Protein AF-A0A7S2BW48-F1 (afdb_monomer)

Structure (mmCIF, N/CA/C/O backbone):
data_AF-A0A7S2BW48-F1
#
_entry.id   AF-A0A7S2BW48-F1
#
loop_
_atom_site.group_PDB
_atom_site.id
_atom_site.type_symbol
_atom_site.label_atom_id
_atom_site.label_alt_id
_atom_site.label_comp_id
_atom_site.label_asym_id
_atom_site.label_entity_id
_atom_site.label_seq_id
_atom_site.pdbx_PDB_ins_code
_atom_site.Cartn_x
_atom_site.Cartn_y
_atom_site.Cartn_z
_atom_site.occupancy
_atom_site.B_iso_or_equiv
_atom_site.auth_seq_id
_atom_site.auth_comp_id
_atom_site.auth_asym_id
_atom_site.auth_atom_id
_atom_site.pdbx_PDB_model_num
ATOM 1 N N . THR A 1 1 ? -4.970 -20.977 10.409 1.00 50.16 1 THR A N 1
ATOM 2 C CA . THR A 1 1 ? -5.481 -19.627 10.111 1.00 50.16 1 THR A CA 1
ATOM 3 C C . THR A 1 1 ? -4.304 -18.685 10.032 1.00 50.16 1 THR A C 1
ATOM 5 O O . THR A 1 1 ? -3.480 -18.673 10.943 1.00 50.16 1 THR A O 1
ATOM 8 N N . SER A 1 2 ? -4.159 -17.994 8.903 1.00 57.47 2 SER A N 1
ATOM 9 C CA . SER A 1 2 ? -3.129 -16.972 8.701 1.00 57.47 2 SER A CA 1
ATOM 10 C C . SER A 1 2 ? -3.281 -15.873 9.760 1.00 57.47 2 SER A C 1
ATOM 12 O O . SER A 1 2 ? -4.385 -15.633 10.248 1.00 57.47 2 SER A O 1
ATOM 14 N N . ALA A 1 3 ? -2.195 -15.188 10.129 1.00 48.53 3 ALA A N 1
ATOM 15 C CA . ALA A 1 3 ? -2.267 -14.018 11.012 1.00 48.53 3 ALA A CA 1
ATOM 16 C C . ALA A 1 3 ? -3.263 -12.965 10.483 1.00 48.53 3 ALA A C 1
ATOM 18 O O . ALA A 1 3 ? -3.959 -12.323 11.263 1.00 48.53 3 ALA A O 1
ATOM 19 N N . ILE A 1 4 ? -3.400 -12.877 9.157 1.00 52.47 4 ILE A N 1
ATOM 20 C CA . ILE A 1 4 ? -4.371 -12.017 8.478 1.00 52.47 4 ILE A CA 1
ATOM 21 C C . ILE A 1 4 ? -5.809 -12.477 8.756 1.00 52.47 4 ILE A C 1
ATOM 23 O O . ILE A 1 4 ? -6.646 -11.643 9.067 1.00 52.47 4 ILE A O 1
ATOM 27 N N . ASP A 1 5 ? -6.100 -13.783 8.753 1.00 51.88 5 ASP A N 1
ATOM 28 C CA . ASP A 1 5 ? -7.452 -14.291 9.057 1.00 51.88 5 ASP A CA 1
ATOM 29 C C . ASP A 1 5 ? -7.900 -13.909 10.469 1.00 51.88 5 ASP A C 1
ATOM 31 O O . ASP A 1 5 ? -9.065 -13.597 10.693 1.00 51.88 5 ASP A O 1
ATOM 35 N N . LYS A 1 6 ? -6.964 -13.911 11.427 1.00 52.19 6 LYS A N 1
ATOM 36 C CA . LYS A 1 6 ? -7.242 -13.486 12.803 1.00 52.19 6 LYS A CA 1
ATOM 37 C C . LYS A 1 6 ? -7.511 -11.985 12.883 1.00 52.19 6 LYS A C 1
ATOM 39 O O . LYS A 1 6 ? -8.425 -11.586 13.588 1.00 52.19 6 LYS A O 1
ATOM 44 N N . LEU A 1 7 ? -6.759 -11.169 12.141 1.00 47.50 7 LEU A N 1
ATOM 45 C CA . LEU A 1 7 ? -6.973 -9.720 12.087 1.00 47.50 7 LEU A CA 1
ATOM 46 C C . LEU A 1 7 ? -8.335 -9.368 11.470 1.00 47.50 7 LEU A C 1
ATOM 48 O O . LEU A 1 7 ? -9.043 -8.520 12.002 1.00 47.50 7 LEU A O 1
ATOM 52 N N . LEU A 1 8 ? -8.740 -10.062 10.404 1.00 50.78 8 LEU A N 1
ATOM 53 C CA . LEU A 1 8 ? -10.046 -9.858 9.765 1.00 50.78 8 LEU A CA 1
ATOM 54 C C . LEU A 1 8 ? -11.203 -10.337 10.633 1.00 50.78 8 LEU A C 1
ATOM 56 O O . LEU A 1 8 ? -12.228 -9.667 10.703 1.00 50.78 8 LEU A O 1
ATOM 60 N N . ALA A 1 9 ? -11.029 -11.455 11.340 1.00 47.97 9 ALA A N 1
ATOM 61 C CA . ALA A 1 9 ? -12.004 -11.922 12.322 1.00 47.97 9 ALA A CA 1
ATOM 62 C C . ALA A 1 9 ? -12.202 -10.919 13.476 1.00 47.97 9 ALA A C 1
ATOM 64 O O . ALA A 1 9 ? -13.266 -10.895 14.085 1.00 47.97 9 ALA A O 1
ATOM 65 N N . CYS A 1 10 ? -11.204 -10.073 13.747 1.00 43.19 10 CYS A N 1
ATOM 66 C CA . CYS A 1 10 ? -11.290 -8.959 14.690 1.00 43.19 10 CYS A CA 1
ATOM 67 C C . CYS A 1 10 ? -11.786 -7.642 14.055 1.00 43.19 10 CYS A C 1
ATOM 69 O O . CYS A 1 10 ? -11.746 -6.613 14.721 1.00 43.19 10 CYS A O 1
ATOM 71 N N . GLY A 1 11 ? -12.237 -7.649 12.795 1.00 4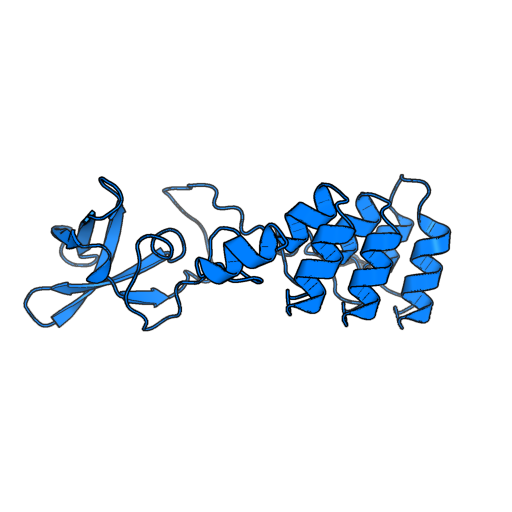3.12 11 GLY A N 1
ATOM 72 C CA . GLY A 1 11 ? -12.784 -6.467 12.119 1.00 43.12 11 GLY A CA 1
ATOM 73 C C . GLY A 1 11 ? -11.751 -5.552 11.452 1.00 43.12 11 GLY A C 1
ATOM 74 O O . GLY A 1 11 ? -12.085 -4.423 11.099 1.00 43.12 11 GLY A O 1
ATOM 75 N N . ALA A 1 12 ? -10.502 -5.995 11.260 1.00 49.53 12 ALA A N 1
ATOM 76 C CA . ALA A 1 12 ? -9.505 -5.189 10.553 1.00 49.53 12 ALA A CA 1
ATOM 77 C C . ALA A 1 12 ? -9.909 -4.955 9.084 1.00 49.53 12 ALA A C 1
ATOM 79 O O . ALA A 1 12 ? -10.264 -5.891 8.370 1.00 49.53 12 ALA A O 1
ATOM 80 N N . VAL A 1 13 ? -9.804 -3.713 8.607 1.00 52.72 13 VAL A N 1
ATOM 81 C CA . VAL A 1 13 ? -10.044 -3.371 7.196 1.00 52.72 13 VAL A CA 1
ATOM 82 C C . VAL A 1 13 ? -8.745 -3.535 6.404 1.00 52.72 13 VAL A C 1
ATOM 84 O O . VAL A 1 13 ? -7.695 -3.029 6.789 1.00 52.72 13 VAL A O 1
ATOM 87 N N . ILE A 1 14 ? -8.814 -4.254 5.285 1.00 57.41 14 ILE A N 1
ATOM 88 C CA . ILE A 1 14 ? -7.650 -4.656 4.471 1.00 57.41 14 ILE A CA 1
ATOM 89 C C . ILE A 1 14 ? -7.004 -3.460 3.770 1.00 57.41 14 ILE A C 1
ATOM 91 O O . ILE A 1 14 ? -5.781 -3.377 3.680 1.00 57.41 14 ILE A O 1
ATOM 95 N N . ASP A 1 15 ? -7.838 -2.526 3.316 1.00 53.03 15 ASP A N 1
ATOM 96 C CA . ASP A 1 15 ? -7.421 -1.271 2.691 1.00 53.03 15 ASP A CA 1
ATOM 97 C C . ASP A 1 15 ? -7.399 -0.104 3.690 1.00 53.03 15 ASP A C 1
ATOM 99 O O . ASP A 1 15 ? -7.405 1.070 3.316 1.00 53.03 15 ASP A O 1
ATOM 103 N N . ALA A 1 16 ? -7.398 -0.410 4.995 1.00 51.78 16 ALA A N 1
ATOM 104 C CA . ALA A 1 16 ? -7.142 0.603 6.001 1.00 51.78 16 ALA A CA 1
ATOM 105 C C . ALA A 1 16 ? -5.788 1.227 5.689 1.00 51.78 16 ALA A C 1
ATOM 107 O O . ALA A 1 16 ? -4.759 0.562 5.736 1.00 51.78 16 ALA A O 1
ATOM 108 N N . ARG A 1 17 ? -5.756 2.535 5.447 1.00 52.66 17 ARG A N 1
ATOM 109 C CA . ARG A 1 17 ? -4.568 3.306 5.819 1.00 52.66 17 ARG A CA 1
ATOM 110 C C . ARG A 1 17 ? -4.332 2.945 7.287 1.00 52.66 17 ARG A C 1
ATOM 112 O O . ARG A 1 17 ? -5.297 2.856 8.030 1.00 52.66 17 ARG A O 1
ATOM 119 N N . THR A 1 18 ? -3.122 2.716 7.768 1.00 42.22 18 THR A N 1
ATOM 120 C CA . THR A 1 18 ? -2.889 2.425 9.200 1.00 42.22 18 THR A CA 1
ATOM 121 C C . THR A 1 18 ? -3.224 3.620 10.104 1.00 42.22 18 THR A C 1
ATOM 123 O O . THR A 1 18 ? -2.908 3.611 11.288 1.00 42.22 18 THR A O 1
ATOM 126 N N . GLY A 1 19 ? -3.882 4.642 9.558 1.00 41.66 19 GLY A N 1
ATOM 127 C CA . GLY A 1 19 ? -4.836 5.493 10.239 1.00 41.66 19 GLY A CA 1
ATOM 128 C C . GLY A 1 19 ? -6.237 5.297 9.631 1.00 41.66 19 GLY A C 1
ATOM 129 O O . GLY A 1 19 ? -6.620 6.177 8.880 1.00 41.66 19 GLY A O 1
ATOM 130 N N . GLY A 1 20 ? -6.899 4.156 9.907 1.00 37.94 20 GLY A N 1
ATOM 131 C CA . GLY A 1 20 ? -8.091 3.528 9.296 1.00 37.94 20 GLY A CA 1
ATOM 132 C C . GLY A 1 20 ? -9.290 4.382 8.865 1.00 37.94 20 GLY A C 1
ATOM 133 O O . GLY A 1 20 ? -9.175 5.536 8.504 1.00 37.94 20 GLY A O 1
ATOM 134 N N . HIS A 1 21 ? -10.459 3.770 8.714 1.00 43.59 21 HIS A N 1
ATOM 135 C CA . HIS A 1 21 ? -11.559 4.403 7.975 1.00 43.59 21 HIS A CA 1
ATOM 136 C C . HIS A 1 21 ? -12.738 4.644 8.900 1.00 43.59 21 HIS A C 1
ATOM 138 O O . HIS A 1 21 ? -13.363 3.708 9.385 1.00 43.59 21 HIS A O 1
ATOM 144 N N . ALA A 1 22 ? -13.013 5.916 9.141 1.00 46.00 22 ALA A N 1
ATOM 145 C CA . ALA A 1 22 ? -14.198 6.410 9.815 1.00 46.00 22 ALA A CA 1
ATOM 146 C C . ALA A 1 22 ? -15.137 6.962 8.737 1.00 46.00 22 ALA A C 1
ATOM 148 O O . ALA A 1 22 ? -14.992 8.106 8.312 1.00 46.00 22 ALA A O 1
ATOM 149 N N . VAL A 1 23 ? -16.042 6.139 8.208 1.00 46.19 23 VAL A N 1
ATOM 150 C CA . VAL A 1 23 ? -16.914 6.548 7.096 1.00 46.19 23 VAL A CA 1
ATOM 151 C C . VAL A 1 23 ? -17.749 7.763 7.517 1.00 46.19 23 VAL A C 1
ATOM 153 O O . VAL A 1 23 ? -18.307 7.802 8.612 1.00 46.19 23 VAL A O 1
ATOM 156 N N . ALA A 1 24 ? -17.811 8.785 6.658 1.00 50.19 24 ALA A N 1
ATOM 157 C CA . ALA A 1 24 ? -18.591 9.982 6.944 1.00 50.19 24 ALA A CA 1
ATOM 158 C C . ALA A 1 24 ? -20.068 9.603 7.150 1.00 50.19 24 ALA A C 1
ATOM 160 O O . ALA A 1 24 ? -20.687 9.003 6.273 1.00 50.19 24 ALA A O 1
ATOM 161 N N . GLY A 1 25 ? -20.619 9.960 8.309 1.00 53.62 25 GLY A N 1
ATOM 162 C CA . GLY A 1 25 ? -21.971 9.602 8.733 1.00 53.62 25 GLY A CA 1
ATOM 163 C C . GLY A 1 25 ? -22.053 8.464 9.754 1.00 53.62 25 GLY A C 1
ATOM 164 O O . GLY A 1 25 ? -23.067 8.391 10.447 1.00 53.62 25 GLY A O 1
ATOM 165 N N . ASP A 1 26 ? -21.008 7.648 9.919 1.00 59.66 26 ASP A N 1
ATOM 166 C CA . ASP A 1 26 ? -21.006 6.552 10.893 1.00 59.66 26 ASP A CA 1
ATOM 167 C C . ASP A 1 26 ? -20.666 7.032 12.311 1.00 59.66 26 ASP A C 1
ATOM 169 O O . ASP A 1 26 ? -19.936 8.011 12.522 1.00 59.66 26 ASP A O 1
ATOM 173 N N . PHE A 1 27 ? -21.221 6.321 13.297 1.00 63.00 27 PHE A N 1
ATOM 174 C CA . PHE A 1 27 ? -20.841 6.469 14.699 1.00 63.00 27 PHE A CA 1
ATOM 175 C C . PHE A 1 27 ? -19.446 5.900 14.932 1.00 63.00 27 PHE A C 1
ATOM 177 O O . PHE A 1 27 ? -19.067 4.875 14.363 1.00 63.00 27 PHE A O 1
ATOM 184 N N . MET A 1 28 ? -18.689 6.571 15.789 1.00 66.19 28 MET A N 1
ATOM 185 C CA . MET A 1 28 ? -17.290 6.240 16.003 1.00 66.19 28 MET A CA 1
ATOM 186 C C . MET A 1 28 ? -17.106 5.079 16.966 1.00 66.19 28 MET A C 1
ATOM 188 O O . MET A 1 28 ? -17.671 5.052 18.049 1.00 66.19 28 MET A O 1
ATOM 192 N N . SER A 1 29 ? -16.232 4.150 16.604 1.00 64.94 29 SER A N 1
ATOM 193 C CA . SER A 1 29 ? -15.682 3.170 17.537 1.00 64.94 29 SER A CA 1
ATOM 194 C C . SER A 1 29 ? -14.316 3.631 18.039 1.00 64.94 29 SER A C 1
ATOM 196 O O . SER A 1 29 ? -13.667 4.499 17.444 1.00 64.94 29 SER A O 1
ATOM 198 N N . ARG A 1 30 ? -13.835 3.012 19.117 1.00 64.31 30 ARG A N 1
ATOM 199 C CA . ARG A 1 30 ? -12.474 3.230 19.622 1.00 64.31 30 ARG A CA 1
ATOM 200 C C . ARG A 1 30 ? -11.419 3.017 18.540 1.00 64.31 30 ARG A C 1
ATOM 202 O O . ARG A 1 30 ? -10.464 3.784 18.438 1.00 64.31 30 ARG A O 1
ATOM 209 N N . GLU A 1 31 ? -11.591 1.979 17.730 1.00 54.72 31 GLU A N 1
ATOM 210 C CA . GLU A 1 31 ? -10.664 1.638 16.658 1.00 54.72 31 GLU A CA 1
ATOM 211 C C . GLU A 1 31 ? -10.667 2.711 15.579 1.00 54.72 31 GLU A C 1
ATOM 213 O O . GLU A 1 31 ? -9.616 2.997 15.027 1.00 54.72 31 GLU A O 1
ATOM 218 N N . THR A 1 32 ? -11.820 3.324 15.303 1.00 57.56 32 THR A N 1
ATOM 219 C CA . THR A 1 32 ? -11.993 4.263 14.191 1.00 57.56 32 THR A CA 1
ATOM 220 C C . THR A 1 32 ? -11.775 5.730 14.578 1.00 57.56 32 THR A C 1
ATOM 222 O O . THR A 1 32 ? -11.508 6.560 13.710 1.00 57.56 32 THR A O 1
ATOM 225 N N . PHE A 1 33 ? -11.818 6.068 15.873 1.00 60.94 33 PHE A N 1
ATOM 226 C CA . PHE A 1 33 ? -11.665 7.437 16.384 1.00 60.94 33 PHE A CA 1
ATOM 227 C C . PHE A 1 33 ? -10.368 8.123 15.943 1.00 60.94 33 PHE A C 1
ATOM 229 O O . PHE A 1 33 ? -10.363 9.297 15.604 1.00 60.94 33 PHE A O 1
ATOM 236 N N . ASN A 1 34 ? -9.242 7.418 15.885 1.00 56.72 34 ASN A N 1
ATOM 237 C CA . ASN A 1 34 ? -7.975 8.060 15.514 1.00 56.72 34 ASN A CA 1
ATOM 238 C C . ASN A 1 34 ? -7.863 8.399 14.018 1.00 56.72 34 ASN A C 1
ATOM 240 O O . ASN A 1 34 ? -6.817 8.859 13.561 1.00 56.72 34 ASN A O 1
ATOM 244 N N . PHE A 1 35 ? -8.925 8.160 13.253 1.00 54.19 35 PHE A N 1
ATOM 245 C CA . PHE A 1 35 ? -8.888 8.158 11.803 1.00 54.19 35 PHE A CA 1
ATOM 246 C C . PHE A 1 35 ? -9.756 9.225 11.130 1.00 54.19 35 PHE A C 1
ATOM 248 O O . PHE A 1 35 ? -9.755 9.347 9.907 1.00 54.19 35 PHE A O 1
ATOM 255 N N . CYS A 1 36 ? -10.472 10.025 11.916 1.00 58.75 36 CYS A N 1
ATOM 256 C CA . CYS A 1 36 ? -11.226 11.175 11.432 1.00 58.75 36 CYS A CA 1
ATOM 257 C C . CYS A 1 36 ? -10.738 12.450 12.129 1.00 58.75 36 CYS A C 1
ATOM 259 O O . CYS A 1 36 ? -10.142 12.418 13.205 1.00 58.75 36 CYS A O 1
ATOM 261 N N . SER A 1 37 ? -10.871 13.586 11.450 1.00 62.59 37 SER A N 1
ATOM 262 C CA . SER A 1 37 ? -10.358 14.883 11.919 1.00 62.59 37 SER A CA 1
ATOM 263 C C . SER A 1 37 ? -11.472 15.875 12.225 1.00 62.59 37 SER A C 1
ATOM 265 O O . SER A 1 37 ? -11.276 16.809 13.007 1.00 62.59 37 SER A O 1
ATOM 267 N N . ASP A 1 38 ? -12.638 15.681 11.605 1.00 70.69 38 ASP A N 1
ATOM 268 C CA . ASP A 1 38 ? -13.800 16.539 11.754 1.00 70.69 38 ASP A CA 1
ATOM 269 C C . ASP A 1 38 ? -14.964 15.756 12.355 1.00 70.69 38 ASP A C 1
ATOM 271 O O . ASP A 1 38 ? -15.531 14.840 11.757 1.00 70.69 38 ASP A O 1
ATOM 275 N N . TRP A 1 39 ? -15.310 16.162 13.572 1.00 78.19 39 TRP A N 1
ATOM 276 C CA . TRP A 1 39 ? -16.241 15.468 14.441 1.00 78.19 39 TRP A CA 1
ATOM 277 C C . TRP A 1 39 ? -17.524 16.254 14.623 1.00 78.19 39 TRP A C 1
ATOM 279 O O . TRP A 1 39 ? -17.515 17.488 14.670 1.00 78.19 39 TRP A O 1
ATOM 289 N N . GLU A 1 40 ? -18.606 15.530 14.854 1.00 82.56 40 GLU A N 1
ATOM 290 C CA . GLU A 1 40 ? -19.877 16.088 15.284 1.00 82.56 40 GLU A CA 1
ATOM 291 C C . GLU A 1 40 ? -20.469 15.259 16.409 1.00 82.56 40 GLU A C 1
ATOM 293 O O . GLU A 1 40 ? -20.354 14.036 16.432 1.00 82.56 40 GLU A O 1
ATOM 298 N N . CYS A 1 41 ? -21.110 15.937 17.352 1.00 83.44 41 CYS A N 1
ATOM 299 C CA . CYS A 1 41 ? -21.894 15.297 18.396 1.00 83.44 41 CYS A CA 1
ATOM 300 C C . CYS A 1 41 ? -23.148 16.113 18.691 1.00 83.44 41 CYS A C 1
ATOM 302 O O . CYS A 1 41 ? -23.254 17.286 18.327 1.00 83.44 41 CYS A O 1
ATOM 304 N N . MET A 1 42 ? -24.098 15.498 19.390 1.00 79.31 42 MET A N 1
ATOM 305 C CA . MET A 1 42 ? -25.300 16.186 19.849 1.00 79.31 42 MET A CA 1
ATOM 306 C C . MET A 1 42 ? -24.957 17.096 21.031 1.00 79.31 42 MET A C 1
ATOM 308 O O . MET A 1 42 ? -24.632 16.620 22.117 1.00 79.31 42 MET A O 1
ATOM 312 N N . PHE A 1 43 ? -25.056 18.407 20.831 1.00 71.06 43 PHE A N 1
ATOM 313 C CA . PHE A 1 43 ? -24.900 19.416 21.873 1.00 71.06 43 PHE A CA 1
ATOM 314 C C . PHE A 1 43 ? -26.246 20.116 22.084 1.00 71.06 43 PHE A C 1
ATOM 316 O O . PHE A 1 43 ? -26.822 20.651 21.141 1.00 71.06 43 PHE A O 1
ATOM 323 N N . LEU A 1 44 ? -26.786 20.083 23.310 1.00 68.56 44 LEU A N 1
ATOM 324 C CA . LEU A 1 44 ? -28.091 20.684 23.653 1.00 68.56 44 LEU A CA 1
ATOM 325 C C . LEU A 1 44 ? -29.247 20.273 22.709 1.00 68.56 44 LEU A C 1
ATOM 327 O O . LEU A 1 44 ? -30.147 21.061 22.432 1.00 68.56 44 LEU A O 1
ATOM 331 N N . GLY A 1 45 ? -29.229 19.033 22.211 1.00 75.19 45 GLY A N 1
ATOM 332 C CA . GLY A 1 45 ? -30.274 18.503 21.327 1.00 75.19 45 GLY A CA 1
ATOM 333 C C . GLY A 1 45 ? -30.110 18.838 19.841 1.00 75.19 45 GLY A C 1
ATOM 334 O O . GLY A 1 45 ? -30.976 18.460 19.058 1.00 75.19 45 GLY A O 1
ATOM 335 N N . ALA A 1 46 ? -29.009 19.481 19.438 1.00 78.81 46 ALA A N 1
ATOM 336 C CA . ALA A 1 46 ? -28.694 19.754 18.040 1.00 78.81 46 ALA A CA 1
ATOM 337 C C . ALA A 1 46 ? -27.310 19.200 17.644 1.00 78.81 46 ALA A C 1
ATOM 339 O O . ALA A 1 46 ? -26.389 19.203 18.464 1.00 78.81 46 ALA A O 1
ATOM 340 N N . PRO A 1 47 ? -27.140 18.737 16.395 1.00 81.62 47 PRO A N 1
ATOM 341 C CA . PRO A 1 47 ? -25.832 18.391 15.862 1.00 81.62 47 PRO A CA 1
ATOM 342 C C . PRO A 1 47 ? -24.899 19.608 15.853 1.00 81.62 47 PRO A C 1
ATOM 344 O O . PRO A 1 47 ? -25.268 20.677 15.363 1.00 81.62 47 PRO A O 1
ATOM 347 N N . ALA A 1 48 ? -23.689 19.449 16.382 1.00 83.56 48 ALA A N 1
ATOM 348 C CA . ALA A 1 48 ? -22.688 20.505 16.420 1.00 83.56 48 ALA A CA 1
ATOM 349 C C . ALA A 1 48 ? -21.303 19.985 16.035 1.00 83.56 48 ALA A C 1
ATOM 351 O O . ALA A 1 48 ? -20.870 18.933 16.505 1.00 83.56 48 ALA A O 1
ATOM 352 N N . ALA A 1 49 ? -20.578 20.767 15.232 1.00 84.25 49 ALA A N 1
ATOM 353 C CA . ALA A 1 49 ? -19.191 20.484 14.891 1.00 84.25 49 ALA A CA 1
ATOM 354 C C . ALA A 1 49 ? -18.270 20.736 16.095 1.00 84.25 49 ALA A C 1
ATOM 356 O O . ALA A 1 49 ? -18.241 21.834 16.671 1.00 84.25 49 ALA A O 1
ATOM 357 N N . VAL A 1 50 ? -17.467 19.733 16.439 1.00 82.06 50 VAL A N 1
ATOM 358 C CA . VAL A 1 50 ? -16.593 19.749 17.612 1.00 82.06 50 VAL A CA 1
ATOM 359 C C . VAL A 1 50 ? -15.139 19.452 17.252 1.00 82.06 50 VAL A C 1
ATOM 361 O O . VAL A 1 50 ? -14.800 18.958 16.174 1.00 82.06 50 VAL A O 1
ATOM 364 N N . LYS A 1 51 ? -14.238 19.813 18.161 1.00 81.69 51 LYS A N 1
ATOM 365 C CA . LYS A 1 51 ? -12.891 19.246 18.250 1.00 81.69 51 LYS A CA 1
ATOM 366 C C . LYS A 1 51 ? -12.915 18.205 19.361 1.00 81.69 51 LYS A C 1
ATOM 368 O O . LYS A 1 51 ? -13.451 18.495 20.423 1.00 81.69 51 LYS A O 1
ATOM 373 N N . ALA A 1 52 ? -12.342 17.030 19.134 1.00 77.19 52 ALA A N 1
ATOM 374 C CA . ALA A 1 52 ? -12.298 15.968 20.132 1.00 77.19 52 ALA A CA 1
ATOM 375 C C . ALA A 1 52 ? -10.849 15.643 20.505 1.00 77.19 52 ALA A C 1
ATOM 377 O O . ALA A 1 52 ? -9.983 15.564 19.633 1.00 77.19 52 ALA A O 1
ATOM 378 N N . MET A 1 53 ? -10.590 15.454 21.797 1.00 75.50 53 MET A N 1
ATOM 379 C CA . MET A 1 53 ? -9.308 14.985 22.324 1.00 75.50 53 MET A CA 1
ATOM 380 C C . MET A 1 53 ? -9.527 13.714 23.143 1.00 75.50 53 MET A C 1
ATOM 382 O O . MET A 1 53 ? -10.290 13.736 24.107 1.00 75.50 53 MET A O 1
ATOM 386 N N . GLU A 1 54 ? -8.851 12.624 22.776 1.00 71.25 54 GLU A N 1
ATOM 387 C CA . GLU A 1 54 ? -8.885 11.360 23.523 1.00 71.25 54 GLU A CA 1
ATOM 388 C C . GLU A 1 54 ? -8.291 11.532 24.924 1.00 71.25 54 GLU A C 1
ATOM 390 O O . GLU A 1 54 ? -7.231 12.145 25.084 1.00 71.25 54 GLU A O 1
ATOM 395 N N . LEU A 1 55 ? -8.965 10.975 25.933 1.00 68.69 55 LEU A N 1
ATOM 396 C CA . LEU A 1 55 ? -8.502 11.007 27.320 1.00 68.69 55 LEU A CA 1
ATOM 397 C C . LEU A 1 55 ? -7.970 9.648 27.789 1.00 68.69 55 LEU A C 1
ATOM 399 O O . LEU A 1 55 ? -6.923 9.595 28.430 1.00 68.69 55 LEU A O 1
ATOM 403 N N . ASN A 1 56 ? -8.691 8.558 27.511 1.00 62.50 56 ASN A N 1
ATOM 404 C CA . ASN A 1 56 ? -8.429 7.248 28.123 1.00 62.50 56 ASN A CA 1
ATOM 405 C C . ASN A 1 56 ? -8.893 6.038 27.281 1.00 62.50 56 ASN A C 1
ATOM 407 O O . ASN A 1 56 ? -9.145 4.974 27.842 1.00 62.50 56 ASN A O 1
ATOM 411 N N . GLY A 1 57 ? -9.010 6.176 25.958 1.00 54.09 57 GLY A N 1
ATOM 412 C CA . GLY A 1 57 ? -9.404 5.085 25.058 1.00 54.09 57 GLY A CA 1
ATOM 413 C C . GLY A 1 57 ? -10.899 4.961 24.783 1.00 54.09 57 GLY A C 1
ATOM 414 O O . GLY A 1 57 ? -11.244 4.490 23.707 1.00 54.09 57 GLY A O 1
ATOM 415 N N . ASP A 1 58 ? -11.765 5.416 25.693 1.00 69.31 58 ASP A N 1
ATOM 416 C CA . ASP A 1 58 ? -13.227 5.286 25.542 1.00 69.31 58 ASP A CA 1
ATOM 417 C C . ASP A 1 58 ? -13.951 6.642 25.630 1.00 69.31 58 ASP A C 1
ATOM 419 O O . ASP A 1 58 ? -15.065 6.809 25.135 1.00 69.31 58 ASP A O 1
ATOM 423 N N . SER A 1 59 ? -13.321 7.642 26.255 1.00 76.81 59 SER A N 1
ATOM 424 C CA . SER A 1 59 ? -13.878 8.986 26.430 1.00 76.81 59 SER A CA 1
ATOM 425 C C . SER A 1 59 ? -13.037 10.055 25.745 1.00 76.81 59 SER A C 1
ATOM 427 O O . SER A 1 59 ? -11.803 9.983 25.690 1.00 76.81 59 SER A O 1
ATOM 429 N N . VAL A 1 60 ? -13.721 11.101 25.291 1.00 81.19 60 VAL A N 1
ATOM 430 C CA . VAL A 1 60 ? -13.121 12.278 24.666 1.00 81.19 60 VAL A CA 1
ATOM 431 C C . VAL A 1 60 ? -13.590 13.556 25.346 1.00 81.19 60 VAL A C 1
ATOM 433 O O . VAL A 1 60 ? -14.710 13.664 25.852 1.00 81.19 60 VAL A O 1
ATOM 436 N N . LEU A 1 61 ? -12.724 14.561 25.321 1.00 84.06 61 LEU A N 1
ATOM 437 C CA . LEU A 1 61 ? -13.099 15.943 25.564 1.00 84.06 61 LEU A CA 1
ATOM 438 C C . LEU A 1 61 ? -13.554 16.557 24.238 1.00 84.06 61 LEU A C 1
ATOM 440 O O . LEU A 1 61 ? -12.723 16.805 23.364 1.00 84.06 61 LEU A O 1
ATOM 444 N N . ALA A 1 62 ? -14.854 16.799 24.096 1.00 85.75 62 ALA A N 1
ATOM 445 C CA . ALA A 1 62 ? -15.429 17.488 22.950 1.00 85.75 62 ALA A CA 1
ATOM 446 C C . ALA A 1 62 ? -15.533 18.993 23.231 1.00 85.75 62 ALA A C 1
ATOM 448 O O . ALA A 1 62 ? -16.142 19.413 24.213 1.00 85.75 62 ALA A O 1
ATOM 449 N N . GLU A 1 63 ? -14.948 19.812 22.363 1.00 83.94 63 GLU A N 1
ATOM 450 C CA . GLU A 1 63 ? -15.014 21.271 22.400 1.00 83.94 63 GLU A CA 1
ATOM 451 C C . GLU A 1 63 ? -15.808 21.785 21.196 1.00 83.94 63 GLU A C 1
ATOM 453 O O . GLU A 1 63 ? -15.445 21.544 20.042 1.00 83.94 63 GLU A O 1
ATOM 458 N N . HIS A 1 64 ? -16.893 22.509 21.457 1.00 84.50 64 HIS A N 1
ATOM 459 C CA . HIS A 1 64 ? -17.726 23.096 20.415 1.00 84.50 64 HIS A CA 1
ATOM 460 C C . HIS A 1 64 ? -16.946 24.165 19.639 1.00 84.50 64 HIS A C 1
ATOM 462 O O . HIS A 1 64 ? -16.493 25.146 20.227 1.00 84.50 64 HIS A O 1
ATOM 468 N N . ARG A 1 65 ? -16.858 24.053 18.304 1.00 79.56 65 ARG A N 1
ATOM 469 C CA . ARG A 1 65 ? -16.019 24.961 17.490 1.00 79.56 65 ARG A CA 1
ATOM 470 C C . ARG A 1 65 ? -16.417 26.437 17.583 1.00 79.56 65 ARG A C 1
ATOM 472 O O . ARG A 1 65 ? -15.538 27.285 17.656 1.00 79.56 65 ARG A O 1
ATOM 479 N N . ALA A 1 66 ? -17.718 26.741 17.577 1.00 78.06 66 ALA A N 1
ATOM 480 C CA . ALA A 1 66 ? -18.208 28.123 17.661 1.00 78.06 66 ALA A CA 1
ATOM 481 C C . ALA A 1 66 ? -18.278 28.692 19.093 1.00 78.06 66 ALA A C 1
ATOM 483 O O . ALA A 1 66 ? -17.959 29.856 19.301 1.00 78.06 66 ALA A O 1
ATOM 484 N N . LEU A 1 67 ? -18.716 27.891 20.072 1.00 80.56 67 LEU A N 1
ATOM 485 C CA . LEU A 1 67 ? -19.004 28.362 21.432 1.00 80.56 67 LEU A CA 1
ATOM 486 C C . LEU A 1 67 ? -17.837 28.164 22.412 1.00 80.56 67 LEU A C 1
ATOM 488 O O . LEU 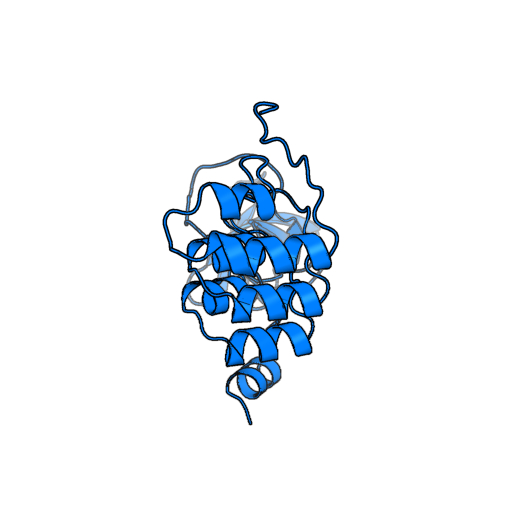A 1 67 ? -17.859 28.732 23.499 1.00 80.56 67 LEU A O 1
ATOM 492 N N . GLY A 1 68 ? -16.844 27.332 22.075 1.00 80.50 68 GLY A N 1
ATOM 493 C CA . GLY A 1 68 ? -15.722 26.989 22.960 1.00 80.50 68 GLY A CA 1
ATOM 494 C C . GLY A 1 68 ? -16.122 26.186 24.204 1.00 80.50 68 GLY A C 1
ATOM 495 O O . GLY A 1 68 ? -15.293 25.911 25.070 1.00 80.50 68 GLY A O 1
ATOM 496 N N . THR A 1 69 ? -17.395 25.802 24.318 1.00 82.50 69 THR A N 1
ATOM 497 C CA . THR A 1 69 ? -17.912 25.003 25.426 1.00 82.50 69 THR A CA 1
ATOM 498 C C . THR A 1 69 ? -17.374 23.584 25.345 1.00 82.50 69 THR A C 1
ATOM 500 O O . THR A 1 69 ? -17.347 22.981 24.270 1.00 82.50 69 THR A O 1
ATOM 503 N N . ARG A 1 70 ? -16.976 23.040 26.495 1.00 86.88 70 ARG A N 1
ATOM 504 C CA . ARG A 1 70 ? -16.375 21.711 26.609 1.00 86.88 70 ARG A CA 1
ATOM 505 C C . ARG A 1 70 ? -17.324 20.737 27.289 1.00 86.88 70 ARG A C 1
ATOM 507 O O . ARG A 1 70 ? -17.971 21.100 28.268 1.00 86.88 70 ARG A O 1
ATOM 514 N N . ALA A 1 71 ? -17.361 19.509 26.796 1.00 85.31 71 ALA A N 1
ATOM 515 C CA . ALA A 1 71 ? -18.114 18.411 27.382 1.00 85.31 71 ALA A CA 1
ATOM 516 C C . ALA A 1 71 ? -17.301 17.114 27.339 1.00 85.31 71 ALA A C 1
ATOM 518 O O . ALA A 1 71 ? -16.519 16.885 26.414 1.00 85.31 71 ALA A O 1
ATOM 519 N N . TRP A 1 72 ? -17.505 16.262 28.341 1.00 86.62 72 TRP A N 1
ATOM 520 C CA . TRP A 1 72 ? -16.994 14.894 28.341 1.00 86.62 72 TRP A CA 1
ATOM 521 C C . TRP A 1 72 ? -18.050 13.976 27.755 1.00 86.62 72 TRP A C 1
ATOM 523 O O . TRP A 1 72 ? -19.180 13.950 28.245 1.00 86.62 72 TRP A O 1
ATOM 533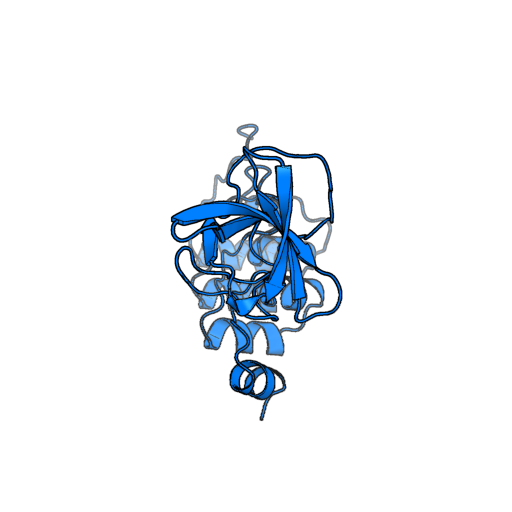 N N . ILE A 1 73 ? -17.681 13.247 26.708 1.00 85.31 73 ILE A N 1
ATOM 534 C CA . ILE A 1 73 ? -18.582 12.332 26.010 1.00 85.31 73 ILE A CA 1
ATOM 535 C C . ILE A 1 73 ? -17.860 11.026 25.679 1.00 85.31 73 ILE A C 1
ATOM 537 O O . ILE A 1 73 ? -16.626 10.979 25.624 1.00 85.31 73 ILE A O 1
ATOM 541 N N . SER A 1 74 ? -18.637 9.965 25.469 1.00 83.44 74 SER A N 1
ATOM 542 C CA . SER A 1 74 ? -18.105 8.704 24.940 1.00 83.44 74 SER A CA 1
ATOM 543 C C . SER A 1 74 ? -17.698 8.888 23.478 1.00 83.44 74 SER A C 1
ATOM 545 O O . SER A 1 74 ? -18.353 9.638 22.749 1.00 83.44 74 SER A O 1
ATOM 547 N N . ILE A 1 75 ? -16.653 8.184 23.033 1.00 74.75 75 ILE A N 1
ATOM 548 C CA . ILE A 1 75 ? -16.252 8.155 21.616 1.00 74.75 75 ILE A CA 1
ATOM 549 C C . ILE A 1 75 ? -17.432 7.755 20.725 1.00 74.75 75 ILE A C 1
ATOM 551 O O . ILE A 1 75 ? -17.633 8.370 19.686 1.00 74.75 75 ILE A O 1
ATOM 555 N N . GLU A 1 76 ? -18.271 6.820 21.171 1.00 80.31 76 GLU A N 1
ATOM 556 C CA . GLU A 1 76 ? -19.436 6.323 20.421 1.00 80.31 76 GLU A CA 1
ATOM 557 C C . GLU A 1 76 ? -20.514 7.377 20.155 1.00 80.31 76 GLU A C 1
ATOM 559 O O . GLU A 1 76 ? -21.374 7.198 19.296 1.00 80.31 76 GLU A O 1
ATOM 564 N N . GLN A 1 77 ? -20.474 8.499 20.874 1.00 83.00 77 GLN A N 1
ATOM 565 C CA . GLN A 1 77 ? -21.387 9.622 20.660 1.00 83.00 77 GLN A CA 1
ATOM 566 C C . GLN A 1 77 ? -20.889 10.592 19.583 1.00 83.00 77 GLN A C 1
ATOM 568 O O . GLN A 1 77 ? -21.617 11.516 19.211 1.00 83.00 77 GLN A O 1
ATOM 573 N N . LEU A 1 78 ? -19.660 10.405 19.096 1.00 80.50 78 LEU A N 1
ATOM 574 C CA . LEU A 1 78 ? -19.135 11.138 17.958 1.00 80.50 78 LEU A CA 1
ATOM 575 C C . LEU A 1 78 ? -19.596 10.505 16.651 1.00 80.50 78 LEU A C 1
ATOM 577 O O . LEU A 1 78 ? -19.663 9.285 16.503 1.00 80.50 78 LEU A O 1
ATOM 581 N N . ARG A 1 79 ? -19.823 11.373 15.673 1.00 76.69 79 ARG A N 1
ATOM 582 C CA . ARG A 1 79 ? -20.013 11.028 14.271 1.00 76.69 79 ARG A CA 1
ATOM 583 C C . ARG A 1 79 ? -18.889 11.643 13.449 1.00 76.69 79 ARG A C 1
ATOM 585 O O . ARG A 1 79 ? -18.512 12.796 13.688 1.00 76.69 79 ARG A O 1
ATOM 592 N N . CYS A 1 80 ? -18.362 10.898 12.480 1.00 69.19 80 CYS A N 1
ATOM 593 C CA . CYS A 1 80 ? -17.427 11.474 11.519 1.00 69.19 80 CYS A CA 1
ATOM 594 C C . CYS A 1 80 ? -18.198 12.295 10.480 1.00 69.19 80 CYS A C 1
ATOM 596 O O . CYS A 1 80 ? -19.114 11.783 9.837 1.00 69.19 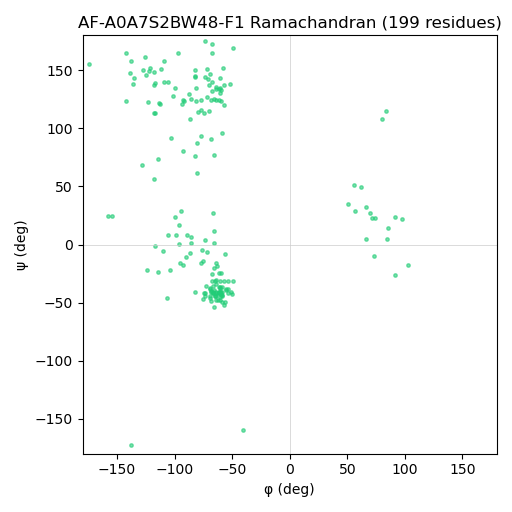80 CYS A O 1
ATOM 598 N N . VAL A 1 81 ? -17.844 13.570 10.311 1.00 65.88 81 VAL A N 1
ATOM 599 C CA . VAL A 1 81 ? -18.485 14.459 9.315 1.00 65.88 81 VAL A CA 1
ATOM 600 C C . VAL A 1 81 ? -17.597 14.678 8.105 1.00 65.88 81 VAL A C 1
ATOM 602 O O . VAL A 1 81 ? -18.081 14.984 7.017 1.00 65.88 81 VAL A O 1
ATOM 605 N N . GLY A 1 82 ? -16.295 14.479 8.263 1.00 55.03 82 GLY A N 1
ATOM 606 C CA . GLY A 1 82 ? -15.375 14.585 7.156 1.00 55.03 82 GLY A CA 1
ATOM 607 C C . GLY A 1 82 ? -13.964 14.188 7.532 1.00 55.03 82 GLY A C 1
ATOM 608 O O . GLY A 1 82 ? -13.520 14.286 8.677 1.00 55.03 82 GLY A O 1
ATOM 609 N N . TYR A 1 83 ? -13.244 13.778 6.503 1.00 53.81 83 TYR A N 1
ATOM 610 C CA . TYR A 1 83 ? -11.798 13.813 6.502 1.00 53.81 83 TYR A CA 1
ATOM 611 C C . TYR A 1 83 ? -11.432 15.219 6.048 1.00 53.81 83 TYR A C 1
ATOM 613 O O . TYR A 1 83 ? -11.916 15.653 5.000 1.00 53.81 83 TYR A O 1
ATOM 621 N N . SER A 1 84 ? -10.632 15.943 6.828 1.00 44.06 84 SER A N 1
ATOM 622 C CA . SER A 1 84 ? -10.118 17.250 6.435 1.00 44.06 84 SER A CA 1
ATOM 623 C C . SER A 1 84 ? -9.336 17.065 5.138 1.00 44.06 84 SER A C 1
ATOM 625 O O . SER A 1 84 ? -8.186 16.623 5.118 1.00 44.06 84 SER A O 1
ATOM 627 N N . SER A 1 85 ? -10.016 17.329 4.029 1.00 40.47 85 SER A N 1
ATOM 628 C CA . SER A 1 85 ? -9.396 17.484 2.738 1.00 40.47 85 SER A CA 1
ATOM 629 C C . SER A 1 85 ? -8.867 18.909 2.711 1.00 40.47 85 SER A C 1
ATOM 631 O O . SER A 1 85 ? -9.620 19.869 2.859 1.00 40.47 85 SER A O 1
ATOM 633 N N . VAL A 1 86 ? -7.564 19.001 2.471 1.00 35.72 86 VAL A N 1
ATOM 634 C CA . VAL A 1 86 ? -6.818 20.195 2.073 1.00 35.72 86 VAL A CA 1
ATOM 635 C C . VAL A 1 86 ? -6.372 21.155 3.207 1.00 35.72 86 VAL A C 1
ATOM 637 O O . VAL A 1 86 ? -7.159 21.850 3.835 1.00 35.72 86 VAL A O 1
ATOM 640 N N . HIS A 1 87 ? -5.036 21.236 3.346 1.00 28.36 87 HIS A N 1
ATOM 641 C CA . HIS A 1 87 ? -4.196 22.239 4.038 1.00 28.36 87 HIS A CA 1
ATOM 642 C C . HIS A 1 87 ? -4.012 22.167 5.585 1.00 28.36 87 HIS A C 1
ATOM 644 O O . HIS A 1 87 ? -4.875 22.521 6.376 1.00 28.36 87 HIS A O 1
ATOM 650 N N . TYR A 1 88 ? -2.794 21.769 5.996 1.00 31.88 88 TYR A N 1
ATOM 651 C CA . TYR A 1 88 ? -2.152 21.838 7.340 1.00 31.88 88 TYR A CA 1
ATOM 652 C C . TYR A 1 88 ? -2.234 23.233 8.041 1.00 31.88 88 TYR A C 1
ATOM 654 O O . TYR A 1 88 ? -2.328 24.213 7.302 1.00 31.88 88 TYR A O 1
ATOM 662 N N . PRO A 1 89 ? -1.895 23.435 9.358 1.00 40.72 89 PRO A N 1
ATOM 663 C CA . PRO A 1 89 ? -1.993 22.643 10.625 1.00 40.72 89 PRO A CA 1
ATOM 664 C C . PRO A 1 89 ? -2.469 23.494 11.870 1.00 40.72 89 PRO A C 1
ATOM 666 O O . PRO A 1 89 ? -2.844 24.648 11.666 1.00 40.72 89 PRO A O 1
ATOM 669 N N . PRO A 1 90 ? -2.488 23.012 13.160 1.00 33.97 90 PRO A N 1
ATOM 670 C CA . PRO A 1 90 ? -1.320 23.187 14.066 1.00 33.97 90 PRO A CA 1
ATOM 671 C C . PRO A 1 90 ? -1.168 22.205 15.270 1.00 33.97 90 PRO A C 1
ATOM 673 O O . PRO A 1 90 ? -0.505 22.550 16.247 1.00 33.97 90 PRO A O 1
ATOM 676 N N . HIS A 1 91 ? -1.708 20.983 15.253 1.00 31.70 91 HIS A N 1
ATOM 677 C CA . HIS A 1 91 ? -1.355 19.961 16.266 1.00 31.70 91 HIS A CA 1
ATOM 678 C C . HIS A 1 91 ? -0.950 18.663 15.571 1.00 31.70 91 HIS A C 1
ATOM 680 O O . HIS A 1 91 ? -1.679 17.677 15.560 1.00 31.70 91 HIS A O 1
ATOM 686 N N . VAL A 1 92 ? 0.199 18.712 14.897 1.00 33.50 92 VAL A N 1
ATOM 687 C CA . VAL A 1 92 ? 0.686 17.651 14.013 1.00 33.50 92 VAL A CA 1
ATOM 688 C C . VAL A 1 92 ? 1.066 16.418 14.837 1.00 33.50 92 VAL A C 1
ATOM 690 O O . VAL A 1 92 ? 2.206 16.260 15.264 1.00 33.50 92 VAL A O 1
ATOM 693 N N . ARG A 1 93 ? 0.112 15.509 15.040 1.00 34.47 93 ARG A N 1
ATOM 694 C CA . ARG A 1 93 ? 0.442 14.090 15.147 1.00 34.47 93 ARG A CA 1
ATOM 695 C C . ARG A 1 93 ? 0.623 13.594 13.719 1.00 34.47 93 ARG A C 1
ATOM 697 O O . ARG A 1 93 ? -0.310 13.638 12.924 1.00 34.47 93 ARG A O 1
ATOM 704 N N . HIS A 1 94 ? 1.851 13.214 13.383 1.00 34.91 94 HIS A N 1
ATOM 705 C CA . HIS A 1 94 ? 2.218 12.637 12.095 1.00 34.91 94 HIS A CA 1
ATOM 706 C C . HIS A 1 94 ? 1.538 11.271 11.926 1.00 34.91 94 HIS A C 1
ATOM 708 O O . HIS A 1 94 ? 2.171 10.235 12.101 1.00 34.91 94 HIS A O 1
ATOM 714 N N . PHE A 1 95 ? 0.245 11.257 11.607 1.00 41.47 95 PHE A N 1
ATOM 715 C CA . PHE A 1 95 ? -0.417 10.058 11.114 1.00 41.47 95 PHE A CA 1
ATOM 716 C C . PHE A 1 95 ? -0.082 9.940 9.647 1.00 41.47 95 PHE A C 1
ATOM 718 O O . PHE A 1 95 ? -0.722 10.479 8.749 1.00 41.47 95 PHE A O 1
ATOM 725 N N . SER A 1 96 ? 1.040 9.292 9.429 1.00 49.06 96 SER A N 1
ATOM 726 C CA . SER A 1 96 ? 1.400 8.800 8.138 1.00 49.06 96 SER A CA 1
ATOM 727 C C . SER A 1 96 ? 0.342 7.728 7.776 1.00 49.06 96 SER A C 1
ATOM 729 O O . SER A 1 96 ? 0.092 6.775 8.514 1.00 49.06 96 SER A O 1
ATOM 731 N N . TYR A 1 97 ? -0.322 7.890 6.630 1.00 56.06 97 TYR A N 1
ATOM 732 C CA . TYR A 1 97 ? -1.427 7.052 6.132 1.00 56.06 97 TYR A CA 1
ATOM 733 C C . TYR A 1 97 ? -0.987 5.725 5.441 1.00 56.06 97 TYR A C 1
ATOM 735 O O . TYR A 1 97 ? -1.202 5.579 4.240 1.00 56.06 97 TYR A O 1
ATOM 743 N N . VAL A 1 98 ? -0.309 4.775 6.110 1.00 62.50 98 VAL A N 1
ATOM 744 C CA . VAL A 1 98 ? 0.423 3.664 5.426 1.00 62.50 98 VAL A CA 1
ATOM 745 C C . VAL A 1 98 ? -0.499 2.480 5.332 1.00 62.50 98 VAL A C 1
ATOM 747 O O . VAL A 1 98 ? -0.944 1.997 6.350 1.00 62.50 98 VAL A O 1
ATOM 750 N N . THR A 1 99 ? -0.821 1.965 4.151 1.00 71.00 99 THR A N 1
ATOM 751 C CA . THR A 1 99 ? -1.648 0.744 4.107 1.00 71.00 99 THR A CA 1
ATOM 752 C C . THR A 1 99 ? -0.839 -0.482 4.564 1.00 71.00 99 THR A C 1
ATOM 754 O O . THR A 1 99 ? 0.376 -0.526 4.355 1.00 71.00 99 THR A O 1
ATOM 757 N N . PRO A 1 100 ? -1.461 -1.528 5.143 1.00 71.94 100 PRO A N 1
ATOM 758 C CA . PRO A 1 100 ? -0.795 -2.800 5.418 1.00 71.94 100 PRO A CA 1
ATOM 759 C C . PRO A 1 100 ? -0.034 -3.345 4.204 1.00 71.94 100 PRO A C 1
ATOM 761 O O . PRO A 1 100 ? 1.011 -3.976 4.362 1.00 71.94 100 PRO A O 1
ATOM 764 N N . LEU A 1 101 ? -0.525 -3.055 2.993 1.00 77.19 101 LEU A N 1
ATOM 765 C CA . LEU A 1 101 ? 0.137 -3.396 1.740 1.00 77.19 101 LEU A CA 1
ATOM 766 C C . LEU A 1 101 ? 1.478 -2.665 1.575 1.00 77.19 101 LEU A C 1
ATOM 768 O O . LEU A 1 101 ? 2.466 -3.311 1.236 1.00 77.19 101 LEU A O 1
ATOM 772 N N . HIS A 1 102 ? 1.555 -1.365 1.876 1.00 76.50 102 HIS A N 1
ATOM 773 C CA . HIS A 1 102 ? 2.820 -0.620 1.863 1.00 76.50 102 HIS A CA 1
ATOM 774 C C . HIS A 1 102 ? 3.834 -1.199 2.853 1.00 76.50 102 HIS A C 1
ATOM 776 O O . HIS A 1 102 ? 4.976 -1.426 2.467 1.00 76.50 102 HIS A O 1
ATOM 782 N N . ILE A 1 103 ? 3.414 -1.508 4.087 1.00 75.94 103 ILE A N 1
ATOM 783 C CA . ILE A 1 103 ? 4.283 -2.150 5.091 1.00 75.94 103 ILE A CA 1
ATOM 784 C C . ILE A 1 103 ? 4.795 -3.487 4.545 1.00 75.94 103 ILE A C 1
ATOM 786 O O . ILE A 1 103 ? 5.994 -3.758 4.542 1.00 75.94 103 ILE A O 1
ATOM 790 N N . ALA A 1 104 ? 3.898 -4.328 4.031 1.00 80.88 104 ALA A N 1
ATOM 791 C CA . ALA A 1 104 ? 4.268 -5.632 3.499 1.00 80.88 104 ALA A CA 1
ATOM 792 C C . ALA A 1 104 ? 5.257 -5.528 2.321 1.00 80.88 104 ALA A C 1
ATOM 794 O O . ALA A 1 104 ? 6.179 -6.342 2.225 1.00 80.88 104 ALA A O 1
ATOM 795 N N . VAL A 1 105 ? 5.100 -4.521 1.455 1.00 84.56 105 VAL A N 1
ATOM 796 C CA . VAL A 1 105 ? 6.023 -4.227 0.349 1.00 84.56 105 VAL A CA 1
ATOM 797 C C . VAL A 1 105 ? 7.369 -3.710 0.856 1.00 84.56 105 VAL A C 1
ATOM 799 O O . VAL A 1 105 ? 8.407 -4.208 0.413 1.00 84.56 105 VAL A O 1
ATOM 802 N N . GLU A 1 106 ? 7.370 -2.764 1.797 1.00 80.44 106 GLU A N 1
ATOM 803 C CA . GLU A 1 106 ? 8.575 -2.167 2.380 1.00 80.44 106 GLU A CA 1
ATOM 804 C C . GLU A 1 106 ? 9.458 -3.228 3.045 1.00 80.44 106 GLU A C 1
ATOM 806 O O . GLU A 1 106 ? 10.664 -3.267 2.796 1.00 80.44 106 GLU A O 1
ATOM 811 N N . TYR A 1 107 ? 8.847 -4.149 3.794 1.00 81.06 107 TYR A N 1
ATOM 812 C CA . TYR A 1 107 ? 9.528 -5.279 4.434 1.00 81.06 107 TYR A CA 1
ATOM 813 C C . TYR A 1 107 ? 9.683 -6.514 3.527 1.00 81.06 107 TYR A C 1
ATOM 815 O O . TYR A 1 107 ? 10.151 -7.563 3.971 1.00 81.06 107 TYR A O 1
ATOM 823 N N . MET A 1 108 ? 9.322 -6.410 2.243 1.00 83.19 108 MET A N 1
ATOM 824 C CA . MET A 1 108 ? 9.476 -7.464 1.231 1.00 83.19 108 MET A CA 1
ATOM 825 C C . MET A 1 108 ? 8.786 -8.800 1.576 1.00 83.19 108 MET A C 1
ATOM 827 O O . MET A 1 108 ? 9.197 -9.872 1.123 1.00 83.19 108 MET A O 1
ATOM 831 N N . HIS A 1 109 ? 7.702 -8.761 2.347 1.00 85.25 109 HIS A N 1
ATOM 832 C CA . HIS A 1 109 ? 6.959 -9.941 2.782 1.00 85.25 109 HIS A CA 1
ATOM 833 C C . HIS A 1 109 ? 5.970 -10.423 1.713 1.00 85.25 109 HIS A C 1
ATOM 835 O O . HIS A 1 109 ? 4.760 -10.256 1.838 1.00 85.25 109 HIS A O 1
ATOM 841 N N . VAL A 1 110 ? 6.484 -11.081 0.670 1.00 87.12 110 VAL A N 1
ATOM 842 C CA . VAL A 1 110 ? 5.716 -11.545 -0.508 1.00 87.12 110 VAL A CA 1
ATOM 843 C C . VAL A 1 110 ? 4.446 -12.331 -0.145 1.00 87.12 110 VAL A C 1
ATOM 845 O O . VAL A 1 110 ? 3.396 -12.076 -0.723 1.00 87.12 110 VAL A O 1
ATOM 848 N N . GLY A 1 111 ? 4.502 -13.232 0.842 1.00 83.56 111 GLY A N 1
ATOM 849 C CA . GLY A 1 111 ? 3.320 -14.001 1.264 1.00 83.56 111 GLY A CA 1
ATOM 850 C C . GLY A 1 111 ? 2.230 -13.149 1.926 1.00 83.56 111 GLY A C 1
ATOM 851 O O . GLY A 1 111 ? 1.047 -13.436 1.774 1.00 83.56 111 GLY A O 1
ATOM 852 N N . VAL A 1 112 ? 2.616 -12.075 2.622 1.00 81.00 112 VAL A N 1
ATOM 853 C CA . VAL A 1 112 ? 1.675 -11.105 3.207 1.00 81.00 112 VAL A CA 1
ATOM 854 C C . VAL A 1 112 ? 1.088 -10.222 2.108 1.00 81.00 112 VAL A C 1
ATOM 856 O O . VAL A 1 112 ? -0.117 -10.003 2.100 1.00 81.00 112 VAL A O 1
ATOM 859 N N . ILE A 1 113 ? 1.908 -9.781 1.147 1.00 85.69 113 ILE A N 1
ATOM 860 C CA . ILE A 1 113 ? 1.467 -9.006 -0.025 1.00 85.69 113 ILE A CA 1
ATOM 861 C C . ILE A 1 113 ? 0.398 -9.779 -0.801 1.00 85.69 113 ILE A C 1
ATOM 863 O O . ILE A 1 113 ? -0.691 -9.258 -1.017 1.00 85.69 113 ILE A O 1
ATOM 867 N N . GLN A 1 114 ? 0.679 -11.036 -1.157 1.00 86.12 114 GLN A N 1
ATOM 868 C CA . GLN A 1 114 ? -0.269 -11.901 -1.861 1.00 86.12 114 GLN A CA 1
ATOM 869 C C . GLN A 1 114 ? -1.580 -12.039 -1.079 1.00 86.12 114 GLN A C 1
ATOM 871 O O . GLN A 1 114 ? -2.656 -11.797 -1.612 1.00 86.12 114 GLN A O 1
ATOM 876 N N . ALA A 1 115 ? -1.488 -12.348 0.214 1.00 78.62 115 ALA A N 1
ATOM 877 C CA . ALA A 1 115 ? -2.654 -12.523 1.066 1.00 78.62 115 ALA A CA 1
ATOM 878 C C . ALA A 1 115 ? -3.491 -11.238 1.239 1.00 78.62 115 ALA A C 1
ATOM 880 O O . ALA A 1 115 ? -4.703 -11.330 1.438 1.00 78.62 115 ALA A O 1
ATOM 881 N N . LEU A 1 116 ? -2.878 -10.054 1.190 1.00 76.56 116 LEU A N 1
ATOM 882 C CA . LEU A 1 116 ? -3.593 -8.776 1.219 1.00 76.56 116 LEU A CA 1
ATOM 883 C C . LEU A 1 116 ? -4.294 -8.503 -0.120 1.00 76.56 116 LEU A C 1
ATOM 885 O O . LEU A 1 116 ? -5.469 -8.140 -0.129 1.00 76.56 116 LEU A O 1
ATOM 889 N N . LEU A 1 117 ? -3.611 -8.736 -1.242 1.00 81.56 117 LEU A N 1
ATOM 890 C CA . LEU A 1 117 ? -4.158 -8.530 -2.586 1.00 81.56 117 LEU A CA 1
ATOM 891 C C . LEU A 1 117 ? -5.298 -9.504 -2.922 1.00 81.56 117 LEU A C 1
ATOM 893 O O . LEU A 1 117 ? -6.326 -9.085 -3.446 1.00 81.56 117 LEU A O 1
ATOM 897 N N . GLU A 1 118 ? -5.173 -10.782 -2.553 1.00 82.50 118 GLU A N 1
ATOM 898 C CA . GLU A 1 118 ? -6.232 -11.798 -2.709 1.00 82.50 118 GLU A CA 1
ATOM 899 C C . GLU A 1 118 ? -7.517 -11.440 -1.958 1.00 82.50 118 GLU A C 1
ATOM 901 O O . GLU A 1 118 ? -8.601 -11.887 -2.326 1.00 82.50 118 GLU A O 1
ATOM 906 N N . ARG A 1 119 ? -7.405 -10.624 -0.907 1.00 71.88 119 ARG A N 1
ATOM 907 C CA . ARG A 1 119 ? -8.548 -10.166 -0.119 1.00 71.88 119 ARG A CA 1
ATOM 908 C C . ARG A 1 119 ? -9.027 -8.762 -0.505 1.00 71.88 119 ARG A C 1
ATOM 910 O O . ARG A 1 119 ? -9.903 -8.224 0.162 1.00 71.88 119 ARG A O 1
ATOM 917 N N . GLY A 1 120 ? -8.491 -8.183 -1.580 1.00 69.06 120 GLY A N 1
ATOM 918 C CA . GLY A 1 120 ? -8.965 -6.915 -2.136 1.00 69.06 120 GLY A CA 1
ATOM 919 C C . GLY A 1 120 ? -8.269 -5.663 -1.599 1.00 69.06 120 GLY A C 1
ATOM 920 O O . GLY A 1 120 ? -8.862 -4.590 -1.647 1.00 69.06 120 GLY A O 1
ATOM 921 N N . ALA A 1 121 ? -7.036 -5.764 -1.086 1.00 73.88 121 ALA A N 1
ATOM 922 C CA . ALA A 1 121 ? -6.221 -4.571 -0.833 1.00 73.88 121 ALA A CA 1
ATOM 923 C C . ALA A 1 121 ? -6.050 -3.753 -2.121 1.00 73.88 121 ALA A C 1
ATOM 925 O O . ALA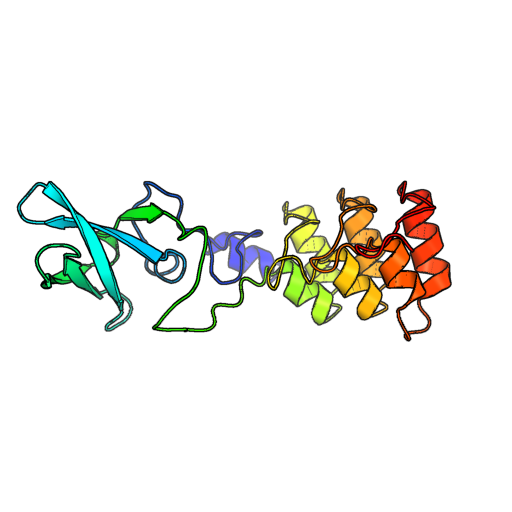 A 1 121 ? -5.774 -4.336 -3.172 1.00 73.88 121 ALA A O 1
ATOM 926 N N . ALA A 1 122 ? -6.155 -2.421 -2.043 1.00 72.88 122 ALA A N 1
ATOM 927 C CA . ALA A 1 122 ? -6.002 -1.579 -3.221 1.00 72.88 122 ALA A CA 1
ATOM 928 C C . ALA A 1 122 ? -4.530 -1.568 -3.686 1.00 72.88 122 ALA A C 1
ATOM 930 O O . ALA A 1 122 ? -3.656 -1.044 -2.977 1.00 72.88 122 ALA A O 1
ATOM 931 N N . PRO A 1 123 ? -4.227 -2.105 -4.884 1.00 78.00 123 PRO A N 1
ATOM 932 C CA . PRO A 1 123 ? -2.857 -2.202 -5.391 1.00 78.00 123 PRO A CA 1
ATOM 933 C C . PRO A 1 123 ? -2.247 -0.827 -5.708 1.00 78.00 123 PRO A C 1
ATOM 935 O O . PRO A 1 123 ? -1.031 -0.667 -5.627 1.00 78.00 123 PRO A O 1
ATOM 938 N N . ASN A 1 124 ? -3.096 0.167 -5.996 1.00 77.25 124 ASN A N 1
ATOM 939 C CA . ASN A 1 124 ? -2.727 1.556 -6.291 1.00 77.25 124 ASN A CA 1
ATOM 940 C C . ASN A 1 124 ? -2.909 2.476 -5.070 1.00 77.25 124 ASN A C 1
ATOM 942 O O . ASN A 1 124 ? -3.137 3.671 -5.222 1.00 77.25 124 ASN A O 1
ATOM 946 N N . SER A 1 125 ? -2.885 1.927 -3.850 1.00 73.19 125 SER A N 1
ATOM 947 C CA . SER A 1 125 ? -2.985 2.757 -2.645 1.00 73.19 125 SER A CA 1
ATOM 948 C C . SER A 1 125 ? -1.827 3.759 -2.576 1.00 73.19 125 SER A C 1
ATOM 950 O O . SER A 1 125 ? -0.703 3.448 -2.945 1.00 73.19 125 SER A O 1
ATOM 952 N N . GLU A 1 126 ? -2.082 4.969 -2.085 1.00 72.12 126 GLU A N 1
ATOM 953 C CA . GLU A 1 126 ? -1.070 6.028 -2.008 1.00 72.12 126 GLU A CA 1
ATOM 954 C C . GLU A 1 126 ? -0.572 6.242 -0.572 1.00 72.12 126 GLU A C 1
ATOM 956 O O . GLU A 1 126 ? -1.360 6.291 0.376 1.00 72.12 126 GLU A O 1
ATOM 961 N N . TRP A 1 127 ? 0.737 6.454 -0.419 1.00 69.44 127 TRP A N 1
ATOM 962 C CA . TRP A 1 127 ? 1.408 6.860 0.817 1.00 69.44 127 TRP A CA 1
ATOM 963 C C . TRP A 1 127 ? 2.175 8.174 0.627 1.00 69.44 127 TRP A C 1
ATOM 965 O O . TRP A 1 127 ? 2.711 8.468 -0.443 1.00 69.44 127 TRP A O 1
ATOM 975 N N . ASN A 1 128 ? 2.268 8.959 1.710 1.00 63.28 128 ASN A N 1
ATOM 976 C CA . ASN A 1 128 ? 3.089 10.172 1.787 1.00 63.28 128 ASN A CA 1
ATOM 977 C C . ASN A 1 128 ? 2.772 11.205 0.682 1.00 63.28 128 ASN A C 1
ATOM 979 O O . ASN A 1 128 ? 3.673 11.670 -0.010 1.00 63.28 128 ASN A O 1
ATOM 983 N N . HIS A 1 129 ? 1.494 11.566 0.514 1.00 57.44 129 HIS A N 1
ATOM 984 C CA . HIS A 1 129 ? 1.025 12.505 -0.525 1.00 57.44 129 HIS A CA 1
ATOM 985 C C . HIS A 1 129 ? 1.300 12.014 -1.956 1.00 57.44 129 HIS A C 1
ATOM 987 O O . HIS A 1 129 ? 1.914 12.723 -2.751 1.00 57.44 129 HIS A O 1
ATOM 993 N N . GLY A 1 130 ? 0.937 10.764 -2.253 1.00 58.72 130 GLY A N 1
ATOM 994 C CA . GLY A 1 130 ? 1.187 10.136 -3.553 1.00 58.72 130 GLY A CA 1
ATOM 995 C C . GLY A 1 130 ? 2.651 9.761 -3.799 1.00 58.72 130 GLY A C 1
ATOM 996 O O . GLY A 1 130 ? 2.944 9.041 -4.743 1.00 58.72 130 GLY A O 1
ATOM 997 N N . ARG A 1 131 ? 3.605 10.192 -2.960 1.00 60.09 131 ARG A N 1
ATOM 998 C CA . ARG A 1 131 ? 5.054 9.987 -3.180 1.00 60.09 131 ARG A CA 1
ATOM 999 C C . ARG A 1 131 ? 5.485 8.526 -3.186 1.00 60.09 131 ARG A C 1
ATOM 1001 O O . ARG A 1 131 ? 6.586 8.219 -3.627 1.00 60.09 131 ARG A O 1
ATOM 1008 N N . SER A 1 132 ? 4.679 7.623 -2.653 1.00 64.31 132 SER A N 1
ATOM 1009 C CA . SER A 1 132 ? 4.999 6.206 -2.656 1.00 64.31 132 SER A CA 1
ATOM 1010 C C . SER A 1 132 ? 3.733 5.416 -2.897 1.00 64.31 132 SER A C 1
ATOM 1012 O O . SER A 1 132 ? 2.767 5.553 -2.155 1.00 64.31 132 SER A O 1
ATOM 1014 N N . LEU A 1 133 ? 3.770 4.596 -3.937 1.00 79.25 133 LEU A N 1
ATOM 1015 C CA . LEU A 1 133 ? 2.783 3.564 -4.200 1.00 79.25 133 LEU A CA 1
ATOM 1016 C C . LEU A 1 133 ? 3.406 2.189 -3.953 1.00 79.25 133 LEU A C 1
ATOM 1018 O O . LEU A 1 133 ? 4.633 2.059 -4.063 1.00 79.25 133 LEU A O 1
ATOM 1022 N N . PRO A 1 134 ? 2.602 1.143 -3.688 1.00 83.31 134 PRO A N 1
ATOM 1023 C CA . PRO A 1 134 ? 3.085 -0.222 -3.538 1.00 83.31 134 PRO A CA 1
ATOM 1024 C C . PRO A 1 134 ? 3.963 -0.646 -4.716 1.00 83.31 134 PRO A C 1
ATOM 1026 O O . PRO A 1 134 ? 5.018 -1.251 -4.515 1.00 83.31 134 PRO A O 1
ATOM 1029 N N . LEU A 1 135 ? 3.583 -0.271 -5.944 1.00 87.88 135 LEU A N 1
ATOM 1030 C CA . LEU A 1 135 ? 4.352 -0.612 -7.136 1.00 87.88 135 LEU A CA 1
ATOM 1031 C C . LEU A 1 135 ? 5.718 0.086 -7.126 1.00 87.88 135 LEU A C 1
ATOM 1033 O O . LEU A 1 135 ? 6.732 -0.606 -7.133 1.00 87.88 135 LEU A O 1
ATOM 1037 N N . HIS A 1 136 ? 5.794 1.409 -6.968 1.00 86.06 136 HIS A N 1
ATOM 1038 C CA . HIS A 1 136 ? 7.070 2.141 -6.886 1.00 86.06 136 HIS A CA 1
ATOM 1039 C C . HIS A 1 136 ? 7.941 1.679 -5.721 1.00 86.06 136 HIS A C 1
ATOM 1041 O O . HIS A 1 136 ? 9.147 1.504 -5.885 1.00 86.06 136 HIS A O 1
ATOM 1047 N N . ALA A 1 137 ? 7.347 1.434 -4.552 1.00 85.06 137 ALA A N 1
ATOM 1048 C CA . ALA A 1 137 ? 8.057 0.931 -3.382 1.00 85.06 137 ALA A CA 1
ATOM 1049 C C . ALA A 1 137 ? 8.676 -0.447 -3.656 1.00 85.06 137 ALA A C 1
ATOM 1051 O O . ALA A 1 137 ? 9.839 -0.678 -3.323 1.00 85.06 137 ALA A O 1
ATOM 1052 N N . SER A 1 138 ? 7.950 -1.345 -4.332 1.00 87.94 138 SER A N 1
ATOM 1053 C CA . SER A 1 138 ? 8.484 -2.657 -4.718 1.00 87.94 138 SER A CA 1
ATOM 1054 C C . SER A 1 138 ? 9.691 -2.538 -5.657 1.00 87.94 138 SER A C 1
ATOM 1056 O O . SER A 1 138 ? 10.663 -3.283 -5.504 1.00 87.94 138 SER A O 1
ATOM 1058 N N . ILE A 1 139 ? 9.674 -1.552 -6.562 1.00 87.50 139 ILE A N 1
ATOM 1059 C CA . ILE A 1 139 ? 10.760 -1.257 -7.505 1.00 87.50 139 ILE A CA 1
ATOM 1060 C C . ILE A 1 139 ? 11.982 -0.722 -6.758 1.00 87.50 139 ILE A C 1
ATOM 1062 O O . ILE A 1 139 ? 13.079 -1.256 -6.928 1.00 87.50 139 ILE A O 1
ATOM 1066 N N . TRP A 1 140 ? 11.786 0.260 -5.872 1.00 83.50 140 TRP A N 1
ATOM 1067 C CA . TRP A 1 140 ? 12.836 0.814 -5.011 1.00 83.50 140 TRP A CA 1
ATOM 1068 C C . TRP A 1 140 ? 13.476 -0.235 -4.110 1.00 83.50 140 TRP A C 1
ATOM 1070 O O . TRP A 1 140 ? 14.688 -0.211 -3.880 1.00 83.50 140 TRP A O 1
ATOM 1080 N N . GLN A 1 141 ? 12.680 -1.185 -3.619 1.00 82.12 141 GLN A N 1
ATOM 1081 C CA . GLN A 1 141 ? 13.192 -2.282 -2.811 1.00 82.12 141 GLN A CA 1
ATOM 1082 C C . GLN A 1 141 ? 13.885 -3.365 -3.626 1.00 82.12 141 GLN A C 1
ATOM 1084 O O . GLN A 1 141 ? 14.680 -4.120 -3.065 1.00 82.12 141 GLN A O 1
ATOM 1089 N N . GLY A 1 142 ? 13.679 -3.382 -4.939 1.00 83.75 142 GLY A N 1
ATOM 1090 C CA . GLY A 1 142 ? 14.195 -4.406 -5.829 1.00 83.75 142 GLY A CA 1
ATOM 1091 C C . GLY A 1 142 ? 13.441 -5.736 -5.714 1.00 83.75 142 GLY A C 1
ATOM 1092 O O . GLY A 1 142 ? 13.977 -6.800 -6.027 1.00 83.75 142 GLY A O 1
ATOM 1093 N N . ASN A 1 143 ? 12.197 -5.694 -5.239 1.00 86.19 143 ASN A N 1
ATOM 1094 C CA . ASN A 1 143 ? 11.372 -6.871 -5.018 1.00 86.19 143 ASN A CA 1
ATOM 1095 C C . ASN A 1 143 ? 10.507 -7.175 -6.247 1.00 86.19 143 ASN A C 1
ATOM 1097 O O . ASN A 1 143 ? 9.312 -6.886 -6.268 1.00 86.19 143 ASN A O 1
ATOM 1101 N N . TYR A 1 144 ? 11.104 -7.814 -7.255 1.00 87.31 144 TYR A N 1
ATOM 1102 C CA . TYR A 1 144 ? 10.407 -8.179 -8.495 1.00 87.31 144 TYR A CA 1
ATOM 1103 C C . TYR A 1 144 ? 9.172 -9.065 -8.260 1.00 87.31 144 TYR A C 1
ATOM 1105 O O . TYR A 1 144 ? 8.196 -8.953 -8.995 1.00 87.31 144 TYR A O 1
ATOM 1113 N N . LYS A 1 145 ? 9.179 -9.921 -7.225 1.00 89.19 145 LYS A N 1
ATOM 1114 C CA . LYS A 1 145 ? 8.022 -10.765 -6.878 1.00 89.19 145 LYS A CA 1
ATOM 1115 C C . LYS A 1 145 ? 6.846 -9.923 -6.394 1.00 89.19 145 LYS A C 1
ATOM 1117 O O . LYS A 1 145 ? 5.714 -10.196 -6.773 1.00 89.19 145 LYS A O 1
ATOM 1122 N N . ALA A 1 146 ? 7.116 -8.901 -5.583 1.00 89.19 146 ALA A N 1
ATOM 1123 C CA . ALA A 1 146 ? 6.089 -7.955 -5.162 1.00 89.19 146 ALA A CA 1
ATOM 1124 C C . ALA A 1 146 ? 5.558 -7.146 -6.351 1.00 89.19 146 ALA A C 1
ATOM 1126 O O . ALA A 1 146 ? 4.345 -7.038 -6.490 1.00 89.19 146 ALA A O 1
ATOM 1127 N N . SER A 1 147 ? 6.431 -6.654 -7.240 1.00 90.19 147 SER A N 1
ATOM 1128 C CA . SER A 1 147 ? 6.002 -5.945 -8.456 1.00 90.19 147 SER A CA 1
ATOM 1129 C C . SER A 1 147 ? 5.105 -6.820 -9.335 1.00 90.19 147 SER A C 1
ATOM 1131 O O . SER A 1 147 ? 4.053 -6.374 -9.775 1.00 90.19 147 SER A O 1
ATOM 1133 N N . HIS A 1 148 ? 5.481 -8.086 -9.533 1.00 90.25 148 HIS A N 1
ATOM 1134 C CA . HIS A 1 148 ? 4.691 -9.043 -10.304 1.00 90.25 148 HIS A CA 1
ATOM 1135 C C . HIS A 1 148 ? 3.314 -9.297 -9.678 1.00 90.25 148 HIS A C 1
ATOM 1137 O O . HIS A 1 148 ? 2.307 -9.220 -10.374 1.00 90.25 148 HIS A O 1
ATOM 1143 N N . LEU A 1 149 ? 3.250 -9.555 -8.366 1.00 91.31 149 LEU A N 1
ATOM 1144 C CA . LEU A 1 149 ? 1.977 -9.752 -7.663 1.00 91.31 149 LEU A CA 1
ATOM 1145 C C . LEU A 1 149 ? 1.069 -8.523 -7.764 1.00 91.31 149 LEU A C 1
ATOM 1147 O O . LEU A 1 149 ? -0.122 -8.664 -8.014 1.00 91.31 149 LEU A O 1
ATOM 1151 N N . LEU A 1 150 ? 1.625 -7.323 -7.600 1.00 89.81 150 LEU A N 1
ATOM 1152 C CA . LEU A 1 150 ? 0.863 -6.083 -7.721 1.00 89.81 150 LEU A CA 1
ATOM 1153 C C . LEU A 1 150 ? 0.253 -5.947 -9.123 1.00 89.81 150 LEU A C 1
ATOM 1155 O O . LEU A 1 150 ? -0.949 -5.724 -9.238 1.00 89.81 150 LEU A O 1
ATOM 1159 N N . LEU A 1 151 ? 1.042 -6.168 -10.180 1.00 90.12 151 LEU A N 1
ATOM 1160 C CA . LEU A 1 151 ? 0.559 -6.120 -11.566 1.00 90.12 151 LEU A CA 1
ATOM 1161 C C . LEU A 1 151 ? -0.509 -7.189 -11.852 1.00 90.12 151 LEU A C 1
ATOM 1163 O O . LEU A 1 151 ? -1.528 -6.888 -12.468 1.00 90.12 151 LEU A O 1
ATOM 1167 N N . GLN A 1 152 ? -0.334 -8.416 -11.350 1.00 91.50 152 GLN A N 1
ATOM 1168 C CA . GLN A 1 152 ? -1.341 -9.480 -11.483 1.00 91.50 152 GLN A CA 1
ATOM 1169 C C . GLN A 1 152 ? -2.681 -9.119 -10.832 1.00 91.50 152 GLN A C 1
ATOM 1171 O O . GLN A 1 152 ? -3.732 -9.545 -11.306 1.00 91.50 152 GLN A O 1
ATOM 1176 N 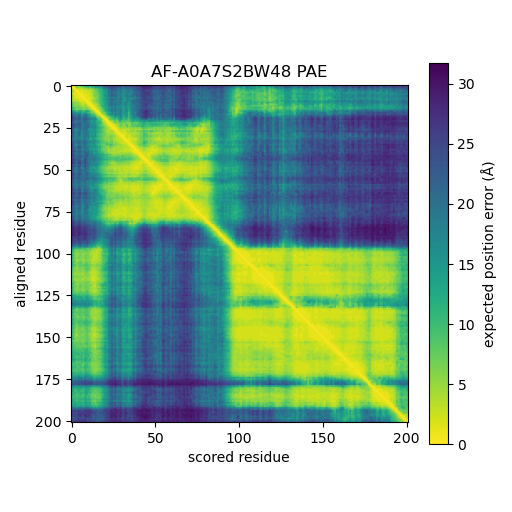N . HIS A 1 153 ? -2.649 -8.323 -9.765 1.00 87.44 153 HIS A N 1
ATOM 1177 C CA . HIS A 1 153 ? -3.834 -7.846 -9.062 1.00 87.44 153 HIS A CA 1
ATOM 1178 C C . HIS A 1 153 ? -4.307 -6.470 -9.551 1.00 87.44 153 HIS A C 1
ATOM 1180 O O . HIS A 1 153 ? -4.949 -5.744 -8.800 1.00 87.44 153 HIS A O 1
ATOM 1186 N N . SER A 1 154 ? -4.063 -6.133 -10.823 1.00 84.94 154 SER A N 1
ATOM 1187 C CA . SER A 1 154 ? -4.536 -4.894 -11.464 1.00 84.94 154 SER A CA 1
ATOM 1188 C C . SER A 1 154 ? -3.926 -3.606 -10.892 1.00 84.94 154 SER A C 1
ATOM 1190 O O . SER A 1 154 ? -4.582 -2.564 -10.881 1.00 84.94 154 SER A O 1
ATOM 1192 N N . ALA A 1 155 ? -2.671 -3.650 -10.426 1.00 85.81 155 ALA A N 1
ATOM 1193 C CA . ALA A 1 155 ? -1.901 -2.419 -10.256 1.00 85.81 155 ALA A CA 1
ATOM 1194 C C . ALA A 1 155 ? -1.750 -1.722 -11.610 1.00 85.81 155 ALA A C 1
ATOM 1196 O O . ALA A 1 155 ? -1.418 -2.369 -12.605 1.00 85.81 155 ALA A O 1
ATOM 1197 N N . ASP A 1 156 ? -1.970 -0.413 -11.635 1.00 84.38 156 ASP A N 1
ATOM 1198 C CA . ASP A 1 156 ? -1.830 0.376 -12.851 1.00 84.38 156 ASP A CA 1
ATOM 1199 C C . ASP A 1 156 ? -0.329 0.610 -13.126 1.00 84.38 156 ASP A C 1
ATOM 1201 O O . ASP A 1 156 ? 0.358 1.250 -12.321 1.00 84.38 156 ASP A O 1
ATOM 1205 N N . PRO A 1 157 ? 0.212 0.079 -14.239 1.00 87.56 157 PRO A N 1
ATOM 1206 C CA . PRO A 1 157 ? 1.628 0.193 -14.573 1.00 87.56 157 PRO A CA 1
ATOM 1207 C C . PRO A 1 157 ? 2.038 1.606 -15.011 1.00 87.56 157 PRO A C 1
ATOM 1209 O O . PRO A 1 157 ? 3.233 1.840 -15.198 1.00 87.56 157 PRO A O 1
ATOM 1212 N N . ASN A 1 158 ? 1.083 2.526 -15.176 1.00 84.75 158 ASN A N 1
ATOM 1213 C CA . ASN A 1 158 ? 1.296 3.917 -15.570 1.00 8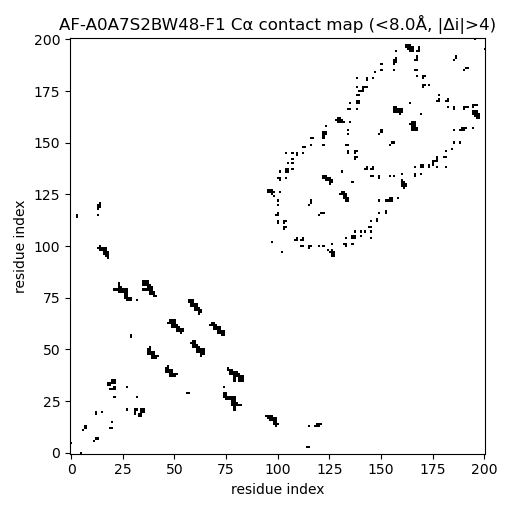4.75 158 ASN A CA 1
ATOM 1214 C C . ASN A 1 158 ? 1.010 4.913 -14.446 1.00 84.75 158 ASN A C 1
ATOM 1216 O O . ASN A 1 158 ? 1.285 6.097 -14.617 1.00 84.75 158 ASN A O 1
ATOM 1220 N N . PHE A 1 159 ? 0.497 4.460 -13.300 1.00 82.50 159 PHE A N 1
ATOM 1221 C CA . PHE A 1 159 ? 0.126 5.365 -12.220 1.00 82.50 159 PHE A CA 1
ATOM 1222 C C . PHE A 1 159 ? 1.341 6.136 -11.709 1.00 82.50 159 PHE A C 1
ATOM 1224 O O . PHE A 1 159 ? 2.345 5.542 -11.318 1.00 82.50 159 PHE A O 1
ATOM 1231 N N . GLU A 1 160 ? 1.271 7.458 -11.709 1.00 82.12 160 GLU A N 1
ATOM 1232 C CA . GLU A 1 160 ? 2.405 8.291 -11.327 1.00 82.12 160 GLU A CA 1
ATOM 1233 C C . GLU A 1 160 ? 2.512 8.441 -9.808 1.00 82.12 160 GLU A C 1
ATOM 1235 O O . GLU A 1 160 ? 1.514 8.531 -9.093 1.00 82.12 160 GLU A O 1
ATOM 1240 N N . ASP A 1 161 ? 3.746 8.481 -9.299 1.00 76.81 161 ASP A N 1
ATOM 1241 C CA . ASP A 1 161 ? 3.974 8.893 -7.917 1.00 76.81 161 ASP A CA 1
ATOM 1242 C C . ASP A 1 161 ? 3.792 10.410 -7.744 1.00 76.81 161 ASP A C 1
ATOM 1244 O O . ASP A 1 161 ? 3.622 11.170 -8.692 1.00 76.81 161 ASP A O 1
ATOM 1248 N N . GLY A 1 162 ? 3.880 10.889 -6.506 1.00 72.50 162 GLY A N 1
ATOM 1249 C CA . GLY A 1 162 ? 3.734 12.303 -6.154 1.00 72.50 162 GLY A CA 1
ATOM 1250 C C . GLY A 1 162 ? 4.843 13.211 -6.701 1.00 72.50 162 GLY A C 1
ATOM 1251 O O . GLY A 1 162 ? 4.838 14.407 -6.416 1.00 72.50 162 GLY A O 1
ATOM 1252 N N . TRP A 1 163 ? 5.805 12.662 -7.448 1.00 74.38 163 TRP A N 1
ATOM 1253 C CA . TRP A 1 163 ? 6.789 13.406 -8.232 1.00 74.38 163 TRP A CA 1
ATOM 1254 C C . TRP A 1 163 ? 6.503 13.350 -9.744 1.00 74.38 163 TRP A C 1
ATOM 1256 O O . TRP A 1 163 ? 7.332 13.806 -10.531 1.00 74.38 163 TRP A O 1
ATOM 1266 N N . GLY A 1 164 ? 5.353 12.805 -10.151 1.00 77.69 164 GLY A N 1
ATOM 1267 C CA . GLY A 1 164 ? 4.963 12.612 -11.546 1.00 77.69 164 GLY A CA 1
ATOM 1268 C C . GLY A 1 164 ? 5.786 11.540 -12.250 1.00 77.69 164 GLY A C 1
ATOM 1269 O O . GLY A 1 164 ? 6.039 11.649 -13.441 1.00 77.69 164 GLY A O 1
ATOM 1270 N N . ARG A 1 165 ? 6.327 10.554 -11.520 1.00 81.19 165 ARG A N 1
ATOM 1271 C CA . ARG A 1 165 ? 7.134 9.486 -12.125 1.00 81.19 165 ARG A CA 1
ATOM 1272 C C . ARG A 1 165 ? 6.299 8.233 -12.263 1.00 81.19 165 ARG A C 1
ATOM 1274 O O . ARG A 1 165 ? 5.773 7.718 -11.273 1.00 81.19 165 ARG A O 1
ATOM 1281 N N . SER A 1 166 ? 6.272 7.669 -13.462 1.00 86.69 166 SER A N 1
ATOM 1282 C CA . SER A 1 166 ? 5.704 6.340 -13.654 1.00 86.69 166 SER A CA 1
ATOM 1283 C C . SER A 1 166 ? 6.550 5.256 -12.965 1.00 86.69 166 SER A C 1
ATOM 1285 O O . SER A 1 166 ? 7.730 5.466 -12.630 1.00 86.69 166 SER A O 1
ATOM 1287 N N . PRO A 1 167 ? 5.995 4.047 -12.800 1.00 86.56 167 PRO A N 1
ATOM 1288 C CA . PRO A 1 167 ? 6.748 2.881 -12.361 1.00 86.56 167 PRO A CA 1
ATOM 1289 C C . PRO A 1 167 ? 7.957 2.596 -13.265 1.00 86.56 167 PRO A C 1
ATOM 1291 O O . PRO A 1 167 ? 9.033 2.257 -12.769 1.00 86.56 167 PRO A O 1
ATOM 1294 N N . LEU A 1 168 ? 7.821 2.787 -14.583 1.00 86.44 168 LEU A N 1
ATOM 1295 C CA . LEU A 1 168 ? 8.902 2.554 -15.544 1.00 86.44 168 LEU A CA 1
ATOM 1296 C C . LEU A 1 168 ? 10.032 3.584 -15.391 1.00 86.44 168 LEU A C 1
ATOM 1298 O O . LEU A 1 168 ? 11.204 3.202 -15.341 1.00 86.44 168 LEU A O 1
ATOM 1302 N N . ALA A 1 169 ? 9.691 4.867 -15.234 1.00 82.88 169 ALA A N 1
ATOM 1303 C CA . ALA A 1 169 ? 10.660 5.927 -14.949 1.00 82.88 169 ALA A CA 1
ATOM 1304 C C . ALA A 1 169 ? 11.387 5.667 -13.619 1.00 82.88 169 ALA A C 1
ATOM 1306 O O . ALA A 1 169 ? 12.610 5.782 -13.525 1.00 82.88 169 ALA A O 1
ATOM 1307 N N . THR A 1 170 ? 10.648 5.212 -12.604 1.00 84.44 170 THR A N 1
ATOM 1308 C CA . THR A 1 170 ? 11.207 4.813 -11.305 1.00 84.44 170 THR A CA 1
ATOM 1309 C C . THR A 1 170 ? 12.184 3.642 -11.430 1.00 84.44 170 THR A C 1
ATOM 1311 O O . THR A 1 170 ? 13.248 3.662 -10.811 1.00 84.44 170 THR A O 1
ATOM 1314 N N . ALA A 1 171 ? 11.876 2.638 -12.256 1.00 84.62 171 ALA A N 1
ATOM 1315 C CA . ALA A 1 171 ? 12.769 1.507 -12.503 1.00 84.62 171 ALA A CA 1
ATOM 1316 C C . ALA A 1 171 ? 14.074 1.923 -13.200 1.00 84.62 171 ALA A C 1
ATOM 1318 O O . ALA A 1 171 ? 15.117 1.322 -12.940 1.00 84.62 171 ALA A O 1
ATOM 1319 N N . ALA A 1 172 ? 14.032 2.959 -14.045 1.00 81.62 172 ALA A N 1
ATOM 1320 C CA . ALA A 1 172 ? 15.201 3.475 -14.753 1.00 81.62 172 ALA A CA 1
ATOM 1321 C C . ALA A 1 172 ? 16.176 4.235 -13.837 1.00 81.62 172 ALA A C 1
ATOM 1323 O O . ALA A 1 172 ? 17.389 4.136 -14.018 1.00 81.62 172 ALA A O 1
ATOM 1324 N N . ILE A 1 173 ? 15.661 4.971 -12.846 1.00 79.56 173 ILE A N 1
ATOM 1325 C CA . ILE A 1 173 ? 16.480 5.744 -11.893 1.00 79.56 173 ILE A CA 1
ATOM 1326 C C . ILE A 1 173 ? 16.878 4.949 -10.644 1.00 79.56 173 ILE A C 1
ATOM 1328 O O . ILE A 1 173 ? 17.687 5.423 -9.844 1.00 79.56 173 ILE A O 1
ATOM 1332 N N . CYS A 1 174 ? 16.291 3.768 -10.431 1.00 76.19 174 CYS A N 1
ATOM 1333 C CA . CYS A 1 174 ? 16.558 2.979 -9.239 1.00 76.19 174 CYS A CA 1
ATOM 1334 C C . CYS A 1 174 ? 18.006 2.445 -9.261 1.00 76.19 174 CYS A C 1
ATOM 1336 O O . CYS A 1 174 ? 18.385 1.737 -10.194 1.00 76.19 174 CYS A O 1
ATOM 1338 N N . PRO A 1 175 ? 18.823 2.720 -8.225 1.00 68.00 175 PRO A N 1
ATOM 1339 C CA . PRO A 1 175 ? 20.217 2.280 -8.175 1.00 68.00 175 PRO A CA 1
ATOM 1340 C C . PRO A 1 175 ? 20.370 0.783 -7.866 1.00 68.00 175 PRO A C 1
ATOM 1342 O O . PRO A 1 175 ? 21.460 0.228 -8.015 1.00 68.00 175 PRO A O 1
ATOM 1345 N N . LYS A 1 176 ? 19.305 0.110 -7.405 1.00 65.94 176 LYS A N 1
ATOM 1346 C CA . LYS A 1 176 ? 19.324 -1.341 -7.184 1.00 65.94 176 LYS A CA 1
ATOM 1347 C C . LYS A 1 176 ? 19.285 -2.051 -8.543 1.00 65.94 176 LYS A C 1
ATOM 1349 O O . LYS A 1 176 ? 18.614 -1.589 -9.454 1.00 65.94 176 LYS A O 1
ATOM 1354 N N . GLN A 1 177 ? 19.983 -3.186 -8.680 1.00 58.19 177 GLN A N 1
ATOM 1355 C CA . GLN A 1 177 ? 20.152 -3.976 -9.924 1.00 58.19 177 GLN A CA 1
ATOM 1356 C C . GLN A 1 177 ? 18.862 -4.648 -10.454 1.00 58.19 177 GLN A C 1
ATOM 1358 O O . GLN A 1 177 ? 18.897 -5.667 -11.140 1.00 58.19 177 GLN A O 1
ATOM 1363 N N . THR A 1 178 ? 17.702 -4.077 -10.163 1.00 56.84 178 THR A N 1
ATOM 1364 C CA . THR A 1 178 ? 16.389 -4.475 -10.650 1.00 56.84 178 THR A CA 1
ATOM 1365 C C . THR A 1 178 ? 15.899 -3.930 -12.003 1.00 56.84 178 THR A C 1
ATOM 1367 O O . THR A 1 178 ? 14.803 -4.353 -12.382 1.00 56.84 178 THR A O 1
ATOM 1370 N N . PRO A 1 179 ? 16.618 -3.108 -12.810 1.00 62.56 179 PRO A N 1
ATOM 1371 C CA . PRO A 1 179 ? 15.964 -2.400 -13.916 1.00 62.56 179 PRO A CA 1
ATOM 1372 C C . PRO A 1 179 ? 15.437 -3.310 -15.027 1.00 62.56 179 PRO A C 1
ATOM 1374 O O . PRO A 1 179 ? 14.362 -3.068 -15.567 1.00 62.56 179 PRO A O 1
ATOM 1377 N N . ARG A 1 180 ? 16.173 -4.371 -15.395 1.00 69.56 180 ARG A N 1
ATOM 1378 C CA . ARG A 1 180 ? 15.869 -5.094 -16.641 1.00 69.56 180 ARG A CA 1
ATOM 1379 C C . ARG A 1 180 ? 14.631 -5.979 -16.531 1.00 69.56 180 ARG A C 1
ATOM 1381 O O . ARG A 1 180 ? 13.789 -5.943 -17.416 1.00 69.56 180 ARG A O 1
ATOM 1388 N N . PHE A 1 181 ? 14.517 -6.764 -15.461 1.00 77.00 181 PHE A N 1
ATOM 1389 C CA . PHE A 1 181 ? 13.403 -7.706 -15.310 1.00 77.00 181 PHE A CA 1
ATOM 1390 C C . PHE A 1 181 ? 12.099 -6.977 -14.971 1.00 77.00 181 PHE A C 1
ATOM 1392 O O . PHE A 1 181 ? 11.059 -7.264 -15.550 1.00 77.00 181 PHE A O 1
ATOM 1399 N N . VAL A 1 182 ? 12.170 -5.980 -14.084 1.00 80.69 182 VAL A N 1
ATOM 1400 C CA . VAL A 1 182 ? 11.013 -5.160 -13.704 1.00 80.69 182 VAL A CA 1
ATOM 140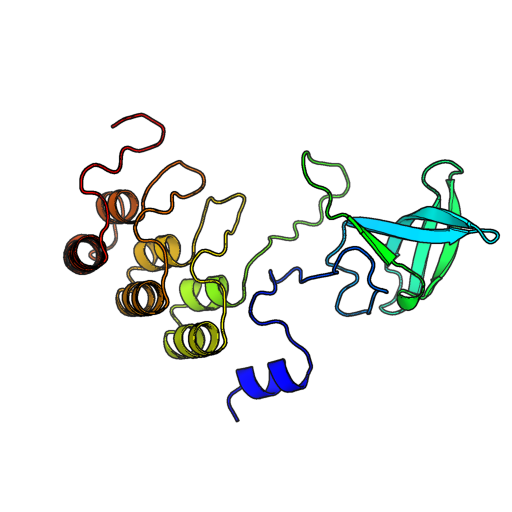1 C C . VAL A 1 182 ? 10.552 -4.276 -14.860 1.00 80.69 182 VAL A C 1
ATOM 1403 O O . VAL A 1 182 ? 9.356 -4.196 -15.107 1.00 80.69 182 VAL A O 1
ATOM 1406 N N . GLY A 1 183 ? 11.479 -3.678 -15.617 1.00 81.44 183 GLY A N 1
ATOM 1407 C CA . GLY A 1 183 ? 11.135 -2.902 -16.808 1.00 81.44 183 GLY A CA 1
ATOM 1408 C C . GLY A 1 183 ? 10.415 -3.734 -17.872 1.00 81.44 183 GLY A C 1
ATOM 1409 O O . GLY A 1 183 ? 9.439 -3.263 -18.443 1.00 81.44 183 GLY A O 1
ATOM 1410 N N . ILE A 1 184 ? 10.838 -4.986 -18.099 1.00 83.06 184 ILE A N 1
ATOM 1411 C CA . ILE A 1 184 ? 10.137 -5.903 -19.015 1.00 83.06 184 ILE A CA 1
ATOM 1412 C C . ILE A 1 184 ? 8.733 -6.224 -18.491 1.00 83.06 184 ILE A C 1
ATOM 1414 O O . ILE A 1 184 ? 7.780 -6.070 -19.244 1.00 83.06 184 ILE A O 1
ATOM 1418 N N . MET A 1 185 ? 8.589 -6.577 -17.207 1.00 86.31 185 MET A N 1
ATOM 1419 C CA . MET A 1 185 ? 7.272 -6.863 -16.614 1.00 86.31 185 MET A CA 1
ATOM 1420 C C . MET A 1 185 ? 6.309 -5.674 -16.716 1.00 86.31 185 MET A C 1
ATOM 1422 O O . MET A 1 185 ? 5.133 -5.858 -17.008 1.00 86.31 185 MET A O 1
ATOM 1426 N N . LEU A 1 186 ? 6.799 -4.451 -16.496 1.00 86.88 186 LEU A N 1
ATOM 1427 C CA . LEU A 1 186 ? 5.993 -3.238 -16.636 1.00 86.88 186 LEU A CA 1
ATOM 1428 C C . LEU A 1 186 ? 5.543 -3.030 -18.087 1.00 86.88 186 LEU A C 1
ATOM 1430 O O . LEU A 1 186 ? 4.371 -2.756 -18.325 1.00 86.88 186 LEU A O 1
ATOM 1434 N N . LEU A 1 187 ? 6.441 -3.206 -19.061 1.00 85.50 187 LEU A N 1
ATOM 1435 C CA . LEU A 1 187 ? 6.099 -3.101 -20.484 1.00 85.50 187 LEU A CA 1
ATOM 1436 C C . LEU A 1 187 ? 5.096 -4.178 -20.920 1.00 85.50 187 LEU A C 1
ATOM 1438 O O . LEU A 1 187 ? 4.172 -3.877 -21.671 1.00 85.50 187 LEU A O 1
ATOM 1442 N N . GLU A 1 188 ? 5.250 -5.413 -20.439 1.00 86.12 188 GLU A N 1
ATOM 1443 C CA . GLU A 1 188 ? 4.297 -6.506 -20.676 1.00 86.12 188 GLU A CA 1
ATOM 1444 C C . GLU A 1 188 ? 2.925 -6.216 -20.057 1.00 86.12 188 GLU A C 1
ATOM 1446 O O . GLU A 1 188 ? 1.903 -6.564 -20.643 1.00 86.12 188 GLU A O 1
ATOM 1451 N N . ALA A 1 189 ? 2.894 -5.528 -18.913 1.00 85.31 189 ALA A N 1
ATOM 1452 C CA . ALA A 1 189 ? 1.663 -5.087 -18.267 1.00 85.31 189 ALA A CA 1
ATOM 1453 C C . ALA A 1 189 ? 1.005 -3.868 -18.944 1.00 85.31 189 ALA A C 1
ATOM 1455 O O . ALA A 1 189 ? -0.095 -3.490 -18.553 1.00 85.31 189 ALA A O 1
ATOM 1456 N N . GLY A 1 190 ? 1.635 -3.268 -19.962 1.00 84.06 190 GLY A N 1
ATOM 1457 C CA . GLY A 1 190 ? 1.098 -2.111 -20.686 1.00 84.06 190 GLY A CA 1
ATOM 1458 C C . GLY A 1 190 ? 1.629 -0.754 -20.217 1.00 84.06 190 GLY A C 1
ATOM 1459 O O . GLY A 1 190 ? 0.979 0.262 -20.461 1.00 84.06 190 GLY A O 1
ATOM 1460 N N . ALA A 1 191 ? 2.794 -0.711 -19.561 1.00 84.00 191 ALA A N 1
ATOM 1461 C CA . ALA A 1 191 ? 3.461 0.551 -19.250 1.00 84.00 191 ALA A CA 1
ATOM 1462 C C . ALA A 1 191 ? 3.822 1.318 -20.531 1.00 84.00 191 ALA A C 1
ATOM 1464 O O . ALA A 1 191 ? 4.409 0.767 -21.471 1.00 84.00 191 ALA A O 1
ATOM 1465 N N . GLU A 1 192 ? 3.527 2.611 -20.552 1.00 78.88 192 GLU A N 1
ATOM 1466 C CA . GLU A 1 192 ? 3.872 3.496 -21.649 1.00 78.88 192 GLU A CA 1
ATOM 1467 C C . GLU A 1 192 ? 5.393 3.683 -21.729 1.00 78.88 192 GLU A C 1
ATOM 1469 O O . GLU A 1 192 ? 6.080 3.963 -20.746 1.00 78.88 192 GLU A O 1
ATOM 1474 N N . ARG A 1 193 ? 5.943 3.533 -22.942 1.00 68.00 193 ARG A N 1
ATOM 1475 C CA . ARG A 1 193 ? 7.390 3.670 -23.198 1.00 68.00 193 ARG A CA 1
ATOM 1476 C C . ARG A 1 193 ? 7.921 5.086 -22.982 1.00 68.00 193 ARG A C 1
ATOM 1478 O O . ARG A 1 193 ? 9.128 5.251 -22.843 1.00 68.00 193 ARG A O 1
ATOM 1485 N N . LEU A 1 194 ? 7.041 6.080 -23.015 1.00 60.91 194 LEU A N 1
ATOM 1486 C CA . LEU A 1 194 ? 7.359 7.500 -22.898 1.00 60.91 194 LEU A CA 1
ATOM 1487 C C . LEU A 1 194 ? 6.684 8.061 -21.653 1.00 60.91 194 LEU A C 1
ATOM 1489 O O . LEU A 1 194 ? 5.891 8.990 -21.730 1.00 60.91 194 LEU A O 1
ATOM 1493 N N . ALA A 1 195 ? 6.966 7.458 -20.506 1.00 54.06 195 ALA A N 1
ATOM 1494 C CA . ALA A 1 195 ? 6.548 8.045 -19.253 1.00 54.06 195 ALA A CA 1
ATOM 1495 C C . ALA A 1 195 ? 7.490 9.198 -18.910 1.00 54.06 195 ALA A C 1
ATOM 1497 O O . ALA A 1 195 ? 8.568 8.985 -18.353 1.00 54.06 195 ALA A O 1
ATOM 1498 N N . THR A 1 196 ? 7.096 10.398 -19.314 1.00 54.94 196 THR A N 1
ATOM 1499 C CA . THR A 1 196 ? 7.784 11.630 -18.944 1.00 54.94 196 THR A CA 1
ATOM 1500 C C . THR A 1 196 ? 7.613 11.875 -17.454 1.00 54.94 196 THR A C 1
ATOM 1502 O O . THR A 1 196 ? 6.527 11.659 -16.922 1.00 54.94 196 THR A O 1
ATOM 1505 N N . ASP A 1 197 ? 8.657 12.340 -16.776 1.00 54.66 197 ASP A N 1
ATOM 1506 C CA . ASP A 1 197 ? 8.493 12.871 -15.422 1.00 54.66 197 ASP A CA 1
ATOM 1507 C C . ASP A 1 197 ? 7.666 14.178 -15.433 1.00 54.66 197 ASP A C 1
ATOM 1509 O O . ASP A 1 197 ? 7.414 14.765 -16.489 1.00 54.66 197 ASP A O 1
ATOM 1513 N N . ALA A 1 198 ? 7.290 14.712 -14.263 1.00 50.19 198 ALA A N 1
ATOM 1514 C CA . ALA A 1 198 ? 6.651 16.036 -14.165 1.00 50.19 198 ALA A CA 1
ATOM 1515 C C . ALA A 1 198 ? 7.485 17.186 -14.789 1.00 50.19 198 ALA A C 1
ATOM 1517 O O . ALA A 1 198 ? 7.005 18.316 -14.894 1.00 50.19 198 ALA A O 1
ATOM 1518 N N . CYS A 1 199 ? 8.735 16.922 -15.191 1.00 51.66 199 CYS A N 1
ATOM 1519 C CA . CYS A 1 199 ? 9.629 17.856 -15.866 1.00 51.66 199 CYS A CA 1
ATOM 1520 C C . CYS A 1 199 ? 9.611 17.700 -17.403 1.00 51.66 199 CYS A C 1
ATOM 1522 O O . CYS A 1 199 ? 10.319 18.447 -18.084 1.00 51.66 199 CYS A O 1
ATOM 1524 N N . GLY A 1 200 ? 8.819 16.772 -17.955 1.00 49.53 200 GLY A N 1
ATOM 1525 C CA . GLY A 1 200 ? 8.671 16.539 -19.392 1.00 49.53 200 GLY A CA 1
ATOM 1526 C C . GLY A 1 200 ? 9.886 15.885 -20.056 1.00 49.53 200 GLY A C 1
ATOM 1527 O O . GLY A 1 200 ? 10.086 16.090 -21.256 1.00 49.53 200 GLY A O 1
ATOM 1528 N N . LYS A 1 201 ? 10.727 15.172 -19.295 1.00 45.91 201 LYS A N 1
ATOM 1529 C CA . LYS A 1 201 ? 11.938 14.508 -19.804 1.00 45.91 201 LYS A CA 1
ATOM 1530 C C . LYS A 1 201 ? 11.815 12.996 -19.876 1.00 45.91 201 LYS A C 1
ATOM 1532 O O . LYS A 1 201 ? 11.117 12.413 -19.018 1.00 45.91 201 LYS A O 1
#

InterPro domains:
  IPR002110 Ankyrin repeat [PF12796] (96-161)
  IPR002110 Ankyrin repeat [PS50088] (96-128)
  IPR002110 Ankyrin repeat [PS50088] (130-162)
  IPR002110 Ankyrin repeat [SM00248] (96-125)
  IPR002110 Ankyrin repeat [SM00248] (130-159)
  IPR036770 Ankyrin repeat-containing domain superfamily [G3DSA:1.25.40.20] (69-201)
  IPR036770 Ankyrin repeat-containing domain superfamily [SSF48403] (88-174)
  IPR050745 Multifunctional regulatory proteins [PTHR24189] (97-198)

Nearest PDB structures (foldseek):
  1k1b-assembly1_A  TM=9.129E-01  e=4.509E-05  Homo sapiens
  1oy3-assembly1_D  TM=9.416E-01  e=1.603E-04  Mus musculus
  4oav-assembly1_B  TM=8.851E-01  e=2.358E-04  Homo sapiens
  4oau-assembly1_C-2  TM=8.320E-01  e=1.517E-04  Homo sapiens
  3dep-assembly1_A  TM=5.734E-01  e=6.022E-04  Arabidopsis thaliana

Sequence (201 aa):
TSAIDKLLACGAVIDARTGGHAVAGDFMSRETFNFCSDWECMFLGAPAAVKAMELNGDSVLAEHRALGTRAWISIEQLRCVGYSSVHYPPHVRHFSYVTPLHIAVEYMHVGVIQALLERGAAPNSEWNHGRSLPLHASIWQGNYKASHLLLQHSADPNFEDGWGRSPLATAAICPKQTPRFVGIMLLEAGAERLATDACGK

Foldseek 3Di:
DPPVVVCVVVVDDLQAQCLGDQDAFAFDDLSNLSNAQWKWAQDPNDIAIWGWDDDDSFWTWTAGPPPRDTDIDTSRRIGHRDHPPDDDDDPDPPSWRHGPLNVCLLVLVLVSNLVSLVVPHDQQDATDQQQDGSLLSNLLVLPLSSNLSSLVSPNDQQRAGPQQFGSLNSLVPRPPPNNPSSNVSSVVSPHDPLSATVVRD

Secondary structure (DSSP, 8-state):
--HHHHHHHTT--TT--SS----TTSBPPHHHHTT-SEEEEEETTEEEEEEEEESSSSEEEEEETTT--EEEEEGGG-EEEE---S---SS--------HHHHHHHTT-HHHHHHHHTTT--TT--BTTTTB-HHHHHHHHT-HHHHHHHHHTT--TT---TTS--HHHHHHH--SS-HHHHHHHHHHTT--TT---TT--

Solvent-accessible surface area (backbone atoms only — not comparable to full-atom values): 11238 Å² total; per-residue (Å²): 130,55,76,63,53,56,41,45,75,70,68,54,63,67,67,25,26,72,43,39,75,44,56,67,74,40,67,29,45,68,86,25,51,82,33,46,74,33,36,28,32,74,52,98,88,38,84,39,57,29,47,77,43,82,74,76,73,57,37,24,45,36,30,33,70,91,78,67,52,73,46,82,42,51,42,60,59,30,26,24,71,34,69,82,76,82,85,89,88,90,79,85,71,85,74,66,44,43,31,59,54,43,54,24,37,75,70,63,37,54,73,54,36,50,58,40,48,79,69,63,29,60,42,74,44,59,24,77,80,36,56,36,30,38,52,48,45,10,52,68,71,47,35,59,68,48,36,49,54,34,47,75,63,69,27,63,42,60,57,54,29,54,69,36,33,18,42,57,46,48,29,72,70,37,88,52,97,38,37,68,68,47,42,48,54,33,46,75,67,63,26,65,93,79,49,42,33,75,81,74,90

Organism: NCBI:txid327968

Mean predicted aligned error: 14.39 Å

Radius of gyration: 20.52 Å; Cα c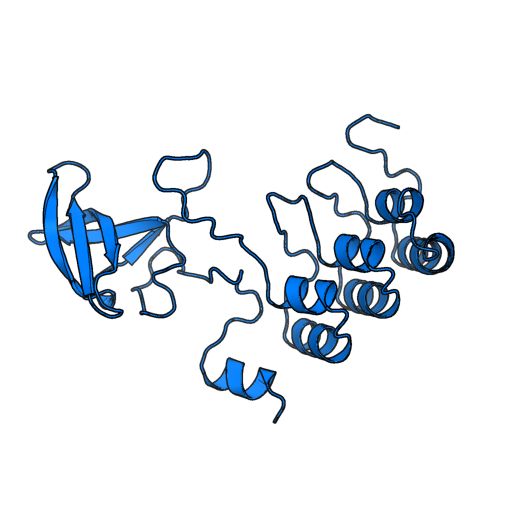ontacts (8 Å, |Δi|>4): 349; chains: 1; bounding box: 50×48×52 Å

pLDDT: mean 70.07, std 16.01, range [28.36, 91.5]